Protein AF-A0A292SEK7-F1 (afdb_monomer)

Mean predicted aligned error: 3.92 Å

Sequence (278 aa):
MKTSNVELENELFKSVYEKTPDYIKDLNLMDFSNNGEFTFTLKREHLKPYDKDKNPEGLNLEEWFANYAKEAKVSTAGIRGPQNILYPEDTRFPINLVGIVLATLAKALVAKEKYKGKEIIKVAGREVRYNSELFLDAIARIQAANGIKTLVPKDRKSIPIWLASFLAFKLDLLGGEYITSSHGISVKNATKDLNSQGSQYLPEESLEFVDKIEEIFKETEKNGTYEIKISAEDNPLIDEKIMTKLNDGVDLYVDYLKSGVAQKINLDLIKEIKDKIV

Radius of gyration: 20.54 Å; Cα contacts (8 Å, |Δi|>4): 485; chains: 1; bounding box: 59×42×62 Å

Secondary structure (DSSP, 8-state):
----SSHHHHHHHHHHHHHS-HHHHT--S--TT--S-EEEEEEHHHHSPPBTTTBTT---HHHHHHHHHHHHTT-SS-EEEE--SS-TT-TTSSS-HHHHHHHHHHHHHHHHHHTTTS--EEEEEE-SSTTHHHHHHHHHHHHHHTT-EEE--GGG----HHHHHHHHHHTT-SEEEEE--TT--TTEEEEEEEETTSPBPPHHHHHHHHHHHHHHHHHHHHHSEEEEEE--TT-TTEE-HHHHHTGGGHHHHHHHHHHTTS-HHHHHHHHH--S---

Solvent-accessible surface area (backbone atoms only — not comparable to full-atom values): 14860 Å² total; per-residue (Å²): 130,84,80,63,97,45,68,72,56,36,53,51,45,51,55,52,55,75,72,47,54,65,79,57,73,70,59,79,76,74,71,83,87,52,56,56,63,48,70,35,72,47,41,41,53,29,41,37,60,62,31,86,89,85,28,73,64,20,47,27,42,52,64,44,46,56,53,51,53,58,45,37,66,71,36,64,76,35,65,65,31,49,38,46,80,86,45,46,65,37,49,92,26,82,38,20,50,60,54,51,50,47,50,46,43,17,44,45,51,51,49,50,67,76,44,63,96,55,92,47,42,33,38,42,41,19,50,94,47,70,62,25,62,60,50,44,49,48,46,40,22,34,32,32,53,70,68,28,33,26,39,29,34,51,92,70,45,69,52,60,69,70,56,56,23,48,45,12,36,76,70,68,19,65,10,32,45,34,37,49,42,82,93,49,60,73,59,34,36,24,53,31,44,27,32,39,77,26,41,62,39,49,35,73,64,41,43,56,27,46,54,40,41,53,50,52,49,54,47,11,61,73,68,45,46,38,82,43,60,33,35,28,73,81,36,85,36,49,30,36,65,65,23,52,74,28,60,62,45,51,54,57,50,53,50,52,36,45,76,61,73,56,25,69,71,53,50,51,54,61,70,66,55,83,70,78,90,124

Structure (mmCIF, N/CA/C/O backbone):
data_AF-A0A292SEK7-F1
#
_entry.id   AF-A0A292SEK7-F1
#
loop_
_atom_site.group_PDB
_atom_site.id
_atom_site.type_symbol
_atom_site.label_atom_id
_atom_site.label_alt_id
_atom_site.label_comp_id
_atom_site.label_asym_id
_atom_site.label_entity_id
_atom_site.label_seq_id
_atom_site.pdbx_PDB_ins_code
_atom_site.Cartn_x
_atom_site.Cartn_y
_atom_site.Cartn_z
_atom_site.occupancy
_atom_site.B_iso_or_equiv
_atom_site.auth_seq_id
_atom_site.auth_comp_id
_atom_site.auth_asym_id
_atom_site.auth_atom_id
_atom_site.pdbx_PDB_model_num
ATOM 1 N N . MET A 1 1 ? -12.045 -3.372 -22.670 1.00 75.25 1 MET A N 1
ATOM 2 C CA . MET A 1 1 ? -12.060 -2.086 -21.934 1.00 75.25 1 MET A CA 1
ATOM 3 C C . MET A 1 1 ? -13.016 -2.234 -20.756 1.00 75.25 1 MET A C 1
ATOM 5 O O . MET A 1 1 ? -14.042 -2.879 -20.937 1.00 75.25 1 MET A O 1
ATOM 9 N N . LYS A 1 2 ? -12.668 -1.722 -19.567 1.00 88.25 2 LYS A N 1
ATOM 10 C CA . LYS A 1 2 ? -13.542 -1.750 -18.379 1.00 88.25 2 LYS A CA 1
ATOM 11 C C . LYS A 1 2 ? -14.834 -0.973 -18.654 1.00 88.25 2 LYS A C 1
ATOM 13 O O . LYS A 1 2 ? -14.782 0.045 -19.338 1.00 88.25 2 LYS A O 1
ATOM 18 N N . THR A 1 3 ? -15.959 -1.442 -18.123 1.00 91.56 3 THR A N 1
ATOM 19 C CA . THR A 1 3 ? -17.281 -0.823 -18.308 1.00 91.56 3 THR A CA 1
ATOM 20 C C . THR A 1 3 ? -18.000 -0.647 -16.975 1.00 91.56 3 THR A C 1
ATOM 22 O O . THR A 1 3 ? -17.756 -1.395 -16.030 1.00 91.56 3 THR A O 1
ATOM 25 N N . SER A 1 4 ? -18.906 0.323 -16.922 1.00 93.25 4 SER A N 1
ATOM 26 C CA . SER A 1 4 ? -19.789 0.635 -15.798 1.00 93.25 4 SER A CA 1
ATOM 27 C C . SER A 1 4 ? -21.244 0.751 -16.266 1.00 93.25 4 SER A C 1
ATOM 29 O O . SER A 1 4 ? -21.510 0.948 -17.453 1.00 93.25 4 SER A O 1
ATOM 31 N N . ASN A 1 5 ? -22.194 0.652 -15.336 1.00 95.31 5 ASN A N 1
ATOM 32 C CA . ASN A 1 5 ? -23.601 0.985 -15.575 1.00 95.31 5 ASN A CA 1
ATOM 33 C C . ASN A 1 5 ? -23.865 2.506 -15.592 1.00 95.31 5 ASN A C 1
ATOM 35 O O . ASN A 1 5 ? -24.971 2.922 -15.930 1.00 95.31 5 ASN A O 1
ATOM 39 N N . VAL A 1 6 ? -22.871 3.331 -15.245 1.00 95.44 6 VAL A N 1
ATOM 40 C CA . VAL A 1 6 ? -22.945 4.796 -15.284 1.00 95.44 6 VAL A CA 1
ATOM 41 C C . VAL A 1 6 ? -22.275 5.320 -16.555 1.00 95.44 6 VAL A C 1
ATOM 43 O O . VAL A 1 6 ? -21.085 5.108 -16.779 1.00 95.44 6 VAL A O 1
ATOM 46 N N . GLU A 1 7 ? -23.025 6.058 -17.375 1.00 96.31 7 GLU A N 1
ATOM 47 C CA . GLU A 1 7 ? -22.546 6.617 -18.649 1.00 96.31 7 GLU A CA 1
ATOM 48 C C . GLU A 1 7 ? -21.313 7.519 -18.475 1.00 96.31 7 GLU A C 1
ATOM 50 O O . GLU A 1 7 ? -20.285 7.279 -19.105 1.00 96.31 7 GLU A O 1
ATOM 55 N N . LEU A 1 8 ? -21.363 8.471 -17.536 1.00 94.88 8 LEU A N 1
ATOM 56 C CA . LEU A 1 8 ? -20.239 9.372 -17.237 1.00 94.88 8 LEU A CA 1
ATOM 57 C C . LEU A 1 8 ? -18.970 8.630 -16.785 1.00 94.88 8 LEU A C 1
ATOM 59 O O . LEU A 1 8 ? -17.853 9.073 -17.044 1.00 94.88 8 LEU A O 1
ATOM 63 N N . GLU A 1 9 ? -19.115 7.489 -16.109 1.00 95.06 9 GLU A N 1
ATOM 64 C CA . GLU A 1 9 ? -17.964 6.683 -15.701 1.00 95.06 9 GLU A CA 1
ATOM 65 C C . GLU A 1 9 ? -17.339 5.956 -16.902 1.00 95.06 9 GLU A C 1
ATOM 67 O O . GLU A 1 9 ? -16.115 5.869 -17.004 1.00 95.06 9 GLU A O 1
ATOM 72 N N . ASN A 1 10 ? -18.153 5.509 -17.863 1.00 96.75 10 ASN A N 1
ATOM 73 C CA . ASN A 1 10 ? -17.643 4.961 -19.121 1.00 96.75 10 ASN A CA 1
ATOM 74 C C . ASN A 1 10 ? -16.890 6.017 -19.944 1.00 96.75 10 ASN A C 1
ATOM 76 O O . ASN A 1 10 ? -15.852 5.699 -20.528 1.00 96.75 10 ASN A O 1
ATOM 80 N N . GLU A 1 11 ? -17.356 7.270 -19.964 1.00 96.62 11 GLU A N 1
ATOM 81 C CA . GLU A 1 11 ? -16.625 8.379 -20.596 1.00 96.62 11 GLU A CA 1
ATOM 82 C C . GLU A 1 11 ? -15.266 8.618 -19.928 1.00 96.62 11 GLU A C 1
ATOM 84 O O . GLU A 1 11 ? -14.252 8.790 -20.614 1.00 96.62 11 GLU A O 1
ATOM 89 N N . LEU A 1 12 ? -15.218 8.558 -18.592 1.00 95.88 12 LEU A N 1
ATOM 90 C CA . LEU A 1 12 ? -13.968 8.626 -17.839 1.00 95.88 12 LEU A CA 1
ATOM 91 C C . LEU A 1 12 ? -13.028 7.473 -18.222 1.00 95.88 12 LEU A C 1
ATOM 93 O O . LEU A 1 12 ? -11.861 7.723 -18.526 1.00 95.88 12 LEU A O 1
ATOM 97 N N . PHE A 1 13 ? -13.513 6.228 -18.254 1.00 97.38 13 PHE A N 1
ATOM 98 C CA . PHE A 1 13 ? -12.704 5.068 -18.648 1.00 97.38 13 PHE A CA 1
ATOM 99 C C . PHE A 1 13 ? -12.166 5.200 -20.070 1.00 97.38 13 PHE A C 1
ATOM 101 O O . PHE A 1 13 ? -10.976 4.970 -20.296 1.00 97.38 13 PHE A O 1
ATOM 108 N N . LYS A 1 14 ? -13.002 5.639 -21.013 1.00 97.38 14 LYS A N 1
ATOM 109 C CA . LYS A 1 14 ? -12.583 5.905 -22.389 1.00 97.38 14 LYS A CA 1
ATOM 110 C C . LYS A 1 14 ? -11.488 6.970 -22.435 1.00 97.38 14 LYS A C 1
ATOM 112 O O . LYS A 1 14 ? -10.434 6.721 -23.016 1.00 97.38 14 LYS A O 1
ATOM 117 N N . SER A 1 15 ? -11.675 8.105 -21.753 1.00 96.69 15 SER A N 1
ATOM 118 C CA . SER A 1 15 ? -10.658 9.162 -21.721 1.00 96.69 15 SER A CA 1
ATOM 119 C C . SER A 1 15 ? -9.346 8.693 -21.089 1.00 96.69 15 SER A C 1
ATOM 121 O O . SER A 1 15 ? -8.286 9.129 -21.540 1.00 96.69 15 SER A O 1
ATOM 123 N N . VAL A 1 16 ? -9.389 7.873 -20.035 1.00 97.19 16 VAL A N 1
ATOM 124 C CA . VAL A 1 16 ? -8.180 7.336 -19.391 1.00 97.19 16 VAL A CA 1
ATOM 125 C C . VAL A 1 16 ? -7.467 6.376 -20.338 1.00 97.19 16 VAL A C 1
ATOM 127 O O . VAL A 1 16 ? -6.256 6.488 -20.519 1.00 97.19 16 VAL A O 1
ATOM 130 N N . TYR A 1 17 ? -8.206 5.481 -20.994 1.00 97.62 17 TYR A N 1
ATOM 131 C CA . TYR A 1 17 ? -7.650 4.546 -21.967 1.00 97.62 17 TYR A CA 1
ATOM 132 C C . TYR A 1 17 ? -6.968 5.266 -23.137 1.00 97.62 17 TYR A C 1
ATOM 134 O O . TYR A 1 17 ? -5.826 4.951 -23.462 1.00 97.62 17 TYR A O 1
ATOM 142 N N . GLU A 1 18 ? -7.633 6.252 -23.742 1.00 97.50 18 GLU A N 1
ATOM 143 C CA . GLU A 1 18 ? -7.113 7.003 -24.894 1.00 97.50 18 GLU A CA 1
ATOM 144 C C . GLU A 1 18 ? -5.845 7.802 -24.555 1.00 97.50 18 GLU A C 1
ATOM 146 O O . GLU A 1 18 ? -4.947 7.914 -25.384 1.00 97.50 18 GLU A O 1
ATOM 151 N N . LYS A 1 19 ? -5.741 8.322 -23.325 1.00 96.94 19 LYS A N 1
ATOM 152 C CA . LYS A 1 19 ? -4.569 9.081 -22.846 1.00 96.94 19 LYS A CA 1
ATOM 153 C C . LYS A 1 19 ? -3.447 8.199 -22.290 1.00 96.94 19 LYS A C 1
ATOM 155 O O . LYS A 1 19 ? -2.377 8.712 -21.947 1.00 96.94 19 LYS A O 1
ATOM 160 N N . THR A 1 20 ? -3.679 6.895 -22.154 1.00 98.12 20 THR A N 1
ATOM 161 C CA . THR A 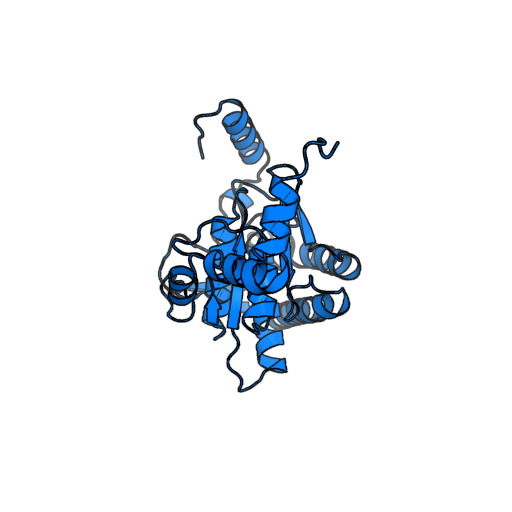1 20 ? -2.653 5.954 -21.699 1.00 98.12 20 THR A CA 1
ATOM 162 C C . THR A 1 20 ? -1.826 5.487 -22.908 1.00 98.12 20 THR A C 1
ATOM 164 O O . THR A 1 20 ? -2.413 5.008 -23.876 1.00 98.12 20 THR A O 1
ATOM 167 N N . PRO A 1 21 ? -0.489 5.635 -22.902 1.00 97.56 21 PRO A N 1
ATOM 168 C CA . PRO A 1 21 ? 0.391 5.112 -23.940 1.00 97.56 21 PRO A CA 1
ATOM 169 C C . PRO A 1 21 ? 0.320 3.592 -24.020 1.00 97.56 21 PRO A C 1
ATOM 171 O O . PRO A 1 21 ? 0.170 2.935 -22.994 1.00 97.56 21 PRO A O 1
ATOM 174 N N . ASP A 1 22 ? 0.494 3.032 -25.213 1.00 96.56 22 ASP A N 1
ATOM 175 C CA . ASP A 1 22 ? 0.358 1.585 -25.420 1.00 96.56 22 ASP A CA 1
ATOM 176 C C . ASP A 1 22 ? 1.372 0.778 -24.602 1.00 96.56 22 ASP A C 1
ATOM 178 O O . ASP A 1 22 ? 0.984 -0.184 -23.954 1.00 96.56 22 ASP A O 1
ATOM 182 N N . TYR A 1 23 ? 2.615 1.260 -24.470 1.00 95.94 23 TYR A N 1
ATOM 183 C CA . TYR A 1 23 ? 3.623 0.594 -23.634 1.00 95.94 23 TYR A CA 1
ATOM 184 C C . TYR A 1 23 ? 3.216 0.471 -22.155 1.00 95.94 23 TYR A C 1
ATOM 186 O O . TYR A 1 23 ? 3.690 -0.434 -21.486 1.00 95.94 23 TYR A O 1
ATOM 194 N N . ILE A 1 24 ? 2.340 1.357 -21.649 1.00 97.38 24 ILE A N 1
ATOM 195 C CA . ILE A 1 24 ? 1.758 1.256 -20.301 1.00 97.38 24 ILE A CA 1
ATOM 196 C C . ILE A 1 24 ? 0.591 0.266 -20.281 1.00 97.38 24 ILE A C 1
ATOM 198 O O . ILE A 1 24 ? 0.417 -0.455 -19.304 1.00 97.38 24 ILE A O 1
ATOM 202 N N . LYS A 1 25 ? -0.229 0.239 -21.340 1.00 96.25 25 LYS A N 1
ATOM 203 C CA . LYS A 1 25 ? -1.366 -0.690 -21.442 1.00 96.25 25 LYS A CA 1
ATOM 204 C C . LYS A 1 25 ? -0.912 -2.145 -21.491 1.00 96.25 25 LYS A C 1
ATOM 206 O O . LYS A 1 25 ? -1.626 -3.009 -20.994 1.00 96.25 25 LYS A O 1
ATOM 211 N N . ASP A 1 26 ? 0.256 -2.364 -22.083 1.00 94.31 26 ASP A N 1
ATOM 212 C CA . ASP A 1 26 ? 0.873 -3.673 -22.268 1.00 94.31 26 ASP A CA 1
ATOM 213 C C . ASP A 1 26 ? 1.783 -4.076 -21.088 1.00 94.31 26 ASP A C 1
ATOM 215 O O . ASP A 1 26 ? 2.374 -5.157 -21.120 1.00 94.31 26 ASP A O 1
ATOM 219 N N . LEU A 1 27 ? 1.909 -3.236 -20.044 1.00 93.88 27 LEU A N 1
ATOM 220 C CA . LEU A 1 27 ? 2.652 -3.601 -18.836 1.00 93.88 27 LEU A CA 1
ATOM 221 C C . LEU A 1 27 ? 2.005 -4.801 -18.144 1.00 93.88 27 LEU A C 1
ATOM 223 O O . LEU A 1 27 ? 0.789 -4.877 -17.973 1.00 93.88 27 LEU A O 1
ATOM 227 N N . ASN A 1 28 ? 2.863 -5.719 -17.716 1.00 90.06 28 ASN A N 1
ATOM 228 C CA . ASN A 1 28 ? 2.498 -6.869 -16.906 1.00 90.06 28 ASN A CA 1
ATOM 229 C C . ASN A 1 28 ? 3.612 -7.122 -15.885 1.00 90.06 28 ASN A C 1
ATOM 231 O O . ASN A 1 28 ? 4.367 -8.091 -16.000 1.00 90.06 28 ASN A O 1
ATOM 235 N N . LEU A 1 29 ? 3.794 -6.181 -14.952 1.00 94.44 29 LEU A N 1
ATOM 236 C CA . LEU A 1 29 ? 4.867 -6.259 -13.958 1.00 94.44 29 LEU A CA 1
ATOM 237 C C . LEU A 1 29 ? 4.480 -7.180 -12.795 1.00 94.44 29 LEU A C 1
ATOM 239 O O . LEU A 1 29 ? 5.325 -7.923 -12.292 1.00 94.44 29 LEU A O 1
ATOM 243 N N . MET A 1 30 ? 3.220 -7.112 -12.354 1.00 95.88 30 MET A N 1
ATOM 244 C CA . MET A 1 30 ? 2.693 -7.825 -11.191 1.00 95.88 30 MET A CA 1
ATOM 245 C C . MET A 1 30 ? 1.264 -8.329 -11.439 1.00 95.88 30 MET A C 1
ATOM 247 O O . MET A 1 30 ? 0.324 -7.546 -11.561 1.00 95.88 30 MET A O 1
ATOM 251 N N . ASP A 1 31 ? 1.072 -9.649 -11.405 1.00 94.81 31 ASP A N 1
ATOM 252 C CA . ASP A 1 31 ? -0.249 -10.265 -11.562 1.00 94.81 31 ASP A CA 1
ATOM 253 C C . ASP A 1 31 ? -0.902 -10.572 -10.205 1.00 94.81 31 ASP A C 1
ATOM 255 O O . ASP A 1 31 ? -0.803 -11.674 -9.668 1.00 94.81 31 ASP A O 1
ATOM 259 N N . PHE A 1 32 ? -1.613 -9.591 -9.650 1.00 95.50 32 PHE A N 1
ATOM 260 C CA . PHE A 1 32 ? -2.394 -9.772 -8.420 1.00 95.50 32 PHE A CA 1
ATOM 261 C C . PHE A 1 32 ? -3.695 -10.569 -8.615 1.00 95.50 32 PHE A C 1
ATOM 263 O O . PHE A 1 32 ? -4.381 -10.832 -7.632 1.00 95.50 32 PHE A O 1
ATOM 270 N N . SER A 1 33 ? -4.029 -10.996 -9.841 1.00 94.56 33 SER A N 1
ATOM 271 C CA . SER A 1 33 ? -5.075 -12.011 -10.044 1.00 94.56 33 SER A CA 1
ATOM 272 C C . SER A 1 33 ? -4.579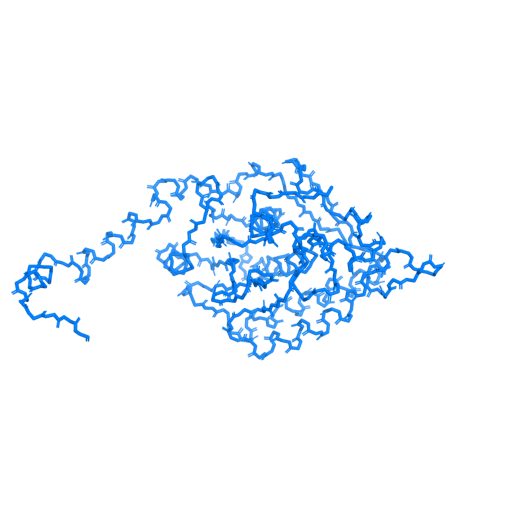 -13.429 -9.734 1.00 94.56 33 SER A C 1
ATOM 274 O O . SER A 1 33 ? -5.383 -14.347 -9.574 1.00 94.56 33 SER A O 1
ATOM 276 N N . ASN A 1 34 ? -3.258 -13.610 -9.604 1.00 95.69 34 ASN A N 1
ATOM 277 C CA . ASN A 1 34 ? -2.665 -14.825 -9.072 1.00 95.69 34 ASN A CA 1
ATOM 278 C C . ASN A 1 34 ? -2.752 -14.846 -7.535 1.00 95.69 34 ASN A C 1
ATOM 280 O O . ASN A 1 34 ? -2.063 -14.097 -6.828 1.00 95.69 34 ASN A O 1
ATOM 284 N N . ASN A 1 35 ? -3.558 -15.775 -7.020 1.00 96.81 35 ASN A N 1
ATOM 285 C CA . ASN A 1 35 ? -3.740 -15.982 -5.583 1.00 96.81 35 ASN A CA 1
ATOM 286 C C . ASN A 1 35 ? -2.543 -16.699 -4.929 1.00 96.81 35 ASN A C 1
ATOM 288 O O . ASN A 1 35 ? -2.404 -16.664 -3.709 1.00 96.81 35 ASN A O 1
ATOM 292 N N . GLY A 1 36 ? -1.677 -17.350 -5.712 1.00 98.44 36 GLY A N 1
ATOM 293 C CA . GLY A 1 36 ? -0.445 -17.977 -5.233 1.00 98.44 36 GLY A CA 1
ATOM 294 C C . GLY A 1 36 ? 0.685 -16.971 -5.015 1.00 98.44 36 GLY A C 1
ATOM 295 O O . GLY A 1 36 ? 0.576 -15.799 -5.364 1.00 98.44 36 GLY A O 1
ATOM 296 N N . GLU A 1 37 ? 1.795 -17.422 -4.434 1.00 97.81 37 GLU A N 1
ATOM 297 C CA . GLU A 1 37 ? 2.992 -16.586 -4.324 1.00 97.81 37 GLU A CA 1
ATOM 298 C C . GLU A 1 37 ? 3.608 -16.287 -5.697 1.00 97.81 37 GLU A C 1
ATOM 300 O O . GLU A 1 37 ? 3.567 -17.110 -6.615 1.00 97.81 37 GLU A O 1
ATOM 305 N N . PHE A 1 38 ? 4.190 -15.098 -5.833 1.00 98.44 38 PHE A N 1
ATOM 306 C CA . PHE A 1 38 ? 4.943 -14.706 -7.018 1.00 98.44 38 PHE A CA 1
ATOM 307 C C . PHE A 1 38 ? 6.036 -13.696 -6.661 1.00 98.44 38 PHE A C 1
ATOM 309 O O . PHE A 1 38 ? 6.081 -13.149 -5.558 1.00 98.44 38 PHE A O 1
ATOM 316 N N . THR A 1 39 ? 6.934 -13.451 -7.609 1.00 98.38 39 THR A N 1
ATOM 317 C CA . THR A 1 39 ?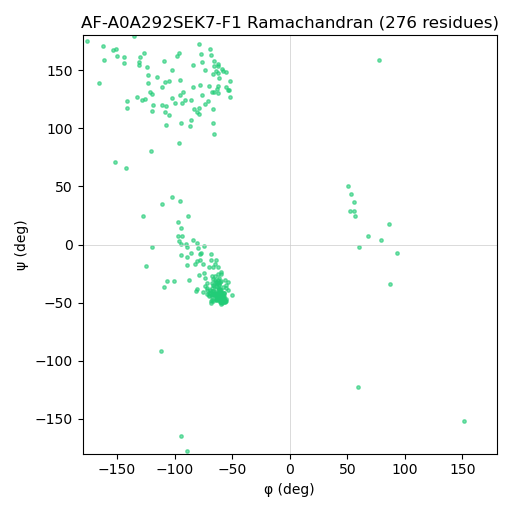 8.038 -12.503 -7.454 1.00 98.38 39 THR A CA 1
ATOM 318 C C . THR A 1 39 ? 7.933 -11.438 -8.529 1.00 98.38 39 THR A C 1
ATOM 320 O O . THR A 1 39 ? 7.808 -11.757 -9.709 1.00 98.38 39 THR A O 1
ATOM 323 N N . PHE A 1 40 ? 8.033 -10.177 -8.122 1.00 98.06 40 PHE A N 1
ATOM 324 C CA . PHE A 1 40 ? 8.300 -9.067 -9.024 1.00 98.06 40 PHE A CA 1
ATOM 325 C C . PHE A 1 40 ? 9.807 -8.811 -9.062 1.00 98.06 40 PHE A C 1
ATOM 327 O O . PHE A 1 40 ? 10.429 -8.545 -8.033 1.00 98.06 40 PHE A O 1
ATOM 334 N N . THR A 1 41 ? 10.404 -8.887 -10.248 1.00 98.38 41 THR A N 1
ATOM 335 C CA . THR A 1 41 ? 11.819 -8.562 -10.446 1.00 98.38 41 THR A CA 1
ATOM 336 C C . THR A 1 41 ? 11.945 -7.107 -10.881 1.00 98.38 41 THR A C 1
ATOM 338 O O . THR A 1 41 ? 11.682 -6.765 -12.034 1.00 98.38 41 THR A O 1
ATOM 341 N N . LEU A 1 42 ? 12.378 -6.243 -9.964 1.00 98.62 42 LEU A N 1
ATOM 342 C CA . LEU A 1 42 ? 12.785 -4.884 -10.294 1.00 98.62 42 LEU A CA 1
ATOM 343 C C . LEU A 1 42 ? 14.112 -4.950 -11.058 1.00 98.62 42 LEU A C 1
ATOM 345 O O . LEU A 1 42 ? 15.077 -5.523 -10.557 1.00 98.62 42 LEU A O 1
ATOM 349 N N . LYS A 1 43 ? 14.168 -4.383 -12.263 1.00 98.56 43 LYS A N 1
ATOM 350 C CA . LYS A 1 43 ? 15.361 -4.380 -13.117 1.00 98.56 43 LYS A CA 1
ATOM 351 C C . LYS A 1 43 ? 15.976 -2.987 -13.199 1.00 98.56 43 LYS A C 1
ATOM 353 O O . LYS A 1 43 ? 15.275 -1.990 -13.018 1.00 98.56 43 LYS A O 1
ATOM 358 N N . ARG A 1 44 ? 17.265 -2.905 -13.535 1.00 98.38 44 ARG A N 1
ATOM 359 C CA . ARG A 1 44 ? 17.963 -1.630 -13.781 1.00 98.38 44 ARG A CA 1
ATOM 360 C C . ARG A 1 44 ? 17.262 -0.795 -14.857 1.00 98.38 44 ARG A C 1
ATOM 362 O O . ARG A 1 44 ? 17.147 0.420 -14.725 1.00 98.38 44 ARG A O 1
ATOM 369 N N . GLU A 1 45 ? 16.737 -1.448 -15.885 1.00 98.31 45 GLU A N 1
ATOM 370 C CA . GLU A 1 45 ? 15.992 -0.842 -16.989 1.00 98.31 45 GLU A CA 1
ATOM 371 C C . GLU A 1 45 ? 14.779 -0.047 -16.486 1.00 98.31 45 GLU A C 1
ATOM 373 O O . GLU A 1 45 ? 14.568 1.087 -16.920 1.00 98.31 45 GLU A O 1
ATOM 378 N N . HIS A 1 46 ? 14.047 -0.585 -15.499 1.00 98.69 46 HIS A N 1
ATOM 379 C CA . HIS A 1 46 ? 12.872 0.059 -14.900 1.00 98.69 46 HIS A CA 1
ATOM 380 C C . HIS A 1 46 ? 13.219 1.403 -14.234 1.00 98.69 46 HIS A C 1
ATOM 382 O O . HIS A 1 46 ? 12.382 2.307 -14.171 1.00 98.69 46 HIS A O 1
ATOM 388 N N . LEU A 1 47 ? 14.453 1.559 -13.743 1.00 98.62 47 LEU A N 1
ATOM 389 C CA . LEU A 1 47 ? 14.904 2.786 -13.084 1.00 98.62 47 LEU A CA 1
ATOM 390 C C . LEU A 1 47 ? 14.967 3.973 -14.053 1.00 98.62 47 LEU A C 1
ATOM 392 O O . LEU A 1 47 ? 14.739 5.114 -13.646 1.00 98.62 47 LEU A O 1
ATOM 396 N N . LYS A 1 48 ? 15.224 3.704 -15.337 1.00 98.50 48 LYS A N 1
ATOM 397 C CA . LYS A 1 48 ? 15.439 4.717 -16.376 1.00 98.50 48 LYS A CA 1
ATOM 398 C C . LYS A 1 48 ? 14.170 4.979 -17.203 1.00 98.50 48 LYS A C 1
ATOM 400 O O . LYS A 1 48 ? 13.245 4.163 -17.187 1.00 98.50 48 LYS A O 1
ATOM 405 N N . PRO A 1 49 ? 14.092 6.110 -17.933 1.00 98.12 49 PRO A N 1
ATOM 406 C CA . PRO A 1 49 ? 12.951 6.416 -18.790 1.00 98.12 49 PRO A CA 1
ATOM 407 C C . PRO A 1 49 ? 12.695 5.356 -19.861 1.00 98.12 49 PRO A C 1
ATOM 409 O O . PRO A 1 49 ? 13.634 4.738 -20.369 1.00 98.12 49 PRO A O 1
ATOM 412 N N . TYR A 1 50 ? 11.422 5.198 -20.228 1.00 98.06 50 TYR A N 1
ATOM 413 C CA . TYR A 1 50 ? 11.020 4.428 -21.400 1.00 98.06 50 TYR A CA 1
ATOM 414 C C . TYR A 1 50 ? 11.597 5.053 -22.673 1.00 98.06 50 TYR A C 1
ATOM 416 O O . TYR A 1 50 ? 11.424 6.247 -22.928 1.00 98.06 50 TYR A O 1
ATOM 424 N N . ASP A 1 51 ? 12.217 4.223 -23.501 1.00 97.62 51 ASP A N 1
ATOM 425 C CA . ASP A 1 51 ? 12.593 4.548 -24.872 1.00 97.62 51 ASP A CA 1
ATOM 426 C C . ASP A 1 51 ? 12.344 3.303 -25.722 1.00 97.62 51 ASP A C 1
ATOM 428 O O . ASP A 1 51 ? 12.878 2.237 -25.430 1.00 97.62 51 ASP A O 1
ATOM 432 N N . LYS A 1 52 ? 11.533 3.427 -26.774 1.00 96.25 52 LYS A N 1
ATOM 433 C CA . LYS A 1 52 ? 11.101 2.282 -27.586 1.00 96.25 52 LYS A CA 1
ATOM 434 C C . LYS A 1 52 ? 12.273 1.467 -28.148 1.00 96.25 52 LYS A C 1
ATOM 436 O O . LYS A 1 52 ? 12.152 0.251 -28.271 1.00 96.25 52 LYS A O 1
ATOM 441 N N . ASP A 1 53 ? 13.372 2.129 -28.494 1.00 97.44 53 ASP A N 1
ATOM 442 C CA . ASP A 1 53 ? 14.492 1.510 -29.200 1.00 97.44 53 ASP A CA 1
ATOM 443 C C . ASP A 1 53 ? 15.648 1.170 -28.248 1.00 97.44 53 ASP A C 1
ATOM 445 O O . ASP A 1 53 ? 16.378 0.206 -28.478 1.00 97.44 53 ASP A O 1
ATOM 449 N N . LYS A 1 54 ? 15.831 1.956 -27.178 1.00 97.62 54 LYS A N 1
ATOM 450 C CA . LYS A 1 54 ? 16.978 1.844 -26.260 1.00 97.62 54 LYS A CA 1
ATOM 451 C C . LYS A 1 54 ? 16.640 1.232 -24.906 1.00 97.62 54 LYS A C 1
ATOM 453 O O . LYS A 1 54 ? 17.518 0.626 -24.300 1.00 97.62 54 LYS A O 1
ATOM 458 N N . ASN A 1 55 ? 15.422 1.433 -24.408 1.00 97.75 55 ASN A N 1
ATOM 459 C CA . ASN A 1 55 ? 14.980 0.953 -23.100 1.00 97.75 55 ASN A CA 1
ATOM 460 C C . ASN A 1 55 ? 13.459 0.696 -23.081 1.00 97.75 55 ASN A C 1
ATOM 462 O O . ASN A 1 55 ? 12.707 1.462 -22.463 1.00 97.75 55 ASN A O 1
ATOM 466 N N . PRO A 1 56 ? 12.980 -0.353 -23.772 1.00 96.56 56 PRO A N 1
ATOM 467 C CA . PRO A 1 56 ? 11.549 -0.627 -23.889 1.00 96.56 56 PRO A CA 1
ATOM 468 C C . PRO A 1 56 ? 10.903 -1.060 -22.562 1.00 96.56 56 PRO A C 1
ATOM 470 O O . PRO A 1 56 ? 9.683 -1.053 -22.454 1.00 96.56 56 PRO A O 1
ATOM 473 N N . GLU A 1 57 ? 11.700 -1.405 -21.546 1.00 96.62 57 GLU A N 1
ATOM 474 C CA . GLU A 1 57 ? 11.231 -1.756 -20.197 1.00 96.62 57 GLU A CA 1
ATOM 475 C C . GLU A 1 57 ? 11.286 -0.563 -19.222 1.00 96.62 57 GLU A C 1
ATOM 477 O O . GLU A 1 57 ? 10.995 -0.703 -18.037 1.00 96.62 57 GLU A O 1
ATOM 482 N N . GLY A 1 58 ? 11.675 0.627 -19.689 1.00 97.81 58 GLY A N 1
ATOM 483 C CA . GLY A 1 58 ? 11.840 1.792 -18.827 1.00 97.81 58 GLY A CA 1
ATOM 484 C C . GLY A 1 58 ? 10.547 2.250 -18.158 1.00 97.81 58 GLY A C 1
ATOM 485 O O . GLY A 1 58 ? 9.521 2.418 -18.812 1.00 97.81 58 GLY A O 1
ATOM 486 N N . LEU A 1 59 ? 10.611 2.520 -16.852 1.00 98.19 59 LEU A N 1
ATOM 487 C CA . LEU A 1 59 ? 9.483 3.018 -16.053 1.00 98.19 59 LEU A CA 1
ATOM 488 C C . LEU A 1 59 ? 9.762 4.387 -15.419 1.00 98.19 59 LEU A C 1
ATOM 490 O O . LEU A 1 59 ? 8.884 4.950 -14.766 1.00 98.19 59 LEU A O 1
ATOM 494 N N . ASN A 1 60 ? 10.961 4.939 -15.617 1.00 98.19 60 ASN A N 1
ATOM 495 C CA . ASN A 1 60 ? 11.393 6.221 -15.060 1.00 98.19 60 ASN A CA 1
ATOM 496 C C . ASN A 1 60 ? 11.290 6.302 -13.522 1.00 98.19 60 ASN A C 1
ATOM 498 O O . ASN A 1 60 ? 10.918 7.338 -12.961 1.00 98.19 60 ASN A O 1
ATOM 502 N N . LEU A 1 61 ? 11.582 5.195 -12.827 1.00 98.69 61 LEU A N 1
ATOM 503 C CA . LEU A 1 61 ? 11.401 5.123 -11.376 1.00 98.69 61 LEU A CA 1
ATOM 504 C C . LEU A 1 61 ? 12.323 6.069 -10.601 1.00 98.69 61 LEU A C 1
ATOM 506 O O . LEU A 1 61 ? 11.935 6.503 -9.521 1.00 98.69 61 LEU A O 1
ATOM 510 N N . GLU A 1 62 ? 13.496 6.436 -11.126 1.00 98.44 62 GLU A N 1
ATOM 511 C CA . GLU A 1 62 ? 14.369 7.430 -10.481 1.00 98.44 62 GLU A CA 1
ATOM 512 C C . GLU A 1 62 ? 13.708 8.808 -10.388 1.00 98.44 62 GLU A C 1
ATOM 514 O O . GLU A 1 62 ? 13.737 9.436 -9.328 1.00 98.44 62 GLU A O 1
ATOM 519 N N . GLU A 1 63 ? 13.068 9.271 -11.466 1.00 98.19 63 GLU A N 1
ATOM 520 C CA . GLU A 1 63 ? 12.354 10.549 -11.458 1.00 98.19 63 GLU A CA 1
ATOM 521 C C . GLU A 1 63 ? 11.098 10.476 -10.582 1.00 98.19 63 GLU A C 1
ATOM 523 O O . GLU A 1 63 ? 10.824 11.398 -9.804 1.00 98.19 63 GLU A O 1
ATOM 528 N N . TRP A 1 64 ? 10.352 9.367 -10.654 1.00 98.00 64 TRP A N 1
ATOM 529 C CA . TRP A 1 64 ? 9.226 9.127 -9.750 1.00 98.00 64 TRP A CA 1
ATOM 530 C C . TRP A 1 64 ? 9.678 9.194 -8.284 1.00 98.00 64 TRP A C 1
ATOM 532 O O . TRP A 1 64 ? 9.082 9.925 -7.489 1.00 98.00 64 TRP A O 1
ATOM 542 N N . PHE A 1 65 ? 10.766 8.503 -7.937 1.00 98.06 65 PHE A N 1
ATOM 543 C CA . PHE A 1 65 ? 11.283 8.443 -6.575 1.00 98.06 65 PHE A CA 1
ATOM 544 C C . PHE A 1 65 ? 11.799 9.801 -6.098 1.00 98.06 65 PHE A C 1
ATOM 546 O O . PHE A 1 65 ? 11.507 10.193 -4.972 1.00 98.06 65 PHE A O 1
ATOM 553 N N . ALA A 1 66 ? 12.487 10.570 -6.946 1.00 97.56 66 ALA A N 1
ATOM 554 C CA . ALA A 1 66 ? 12.934 11.918 -6.598 1.00 97.56 66 ALA A CA 1
ATOM 555 C C . ALA A 1 66 ? 11.756 12.831 -6.200 1.00 97.56 66 ALA A C 1
ATOM 557 O O . ALA A 1 66 ? 11.832 13.565 -5.209 1.00 97.56 66 ALA A O 1
ATOM 558 N N . ASN A 1 67 ? 10.641 12.750 -6.932 1.00 95.50 67 ASN A N 1
ATOM 559 C CA . ASN A 1 67 ? 9.417 13.485 -6.610 1.00 95.50 67 ASN A CA 1
ATOM 560 C C . ASN A 1 67 ? 8.738 12.948 -5.343 1.00 95.50 67 ASN A C 1
ATOM 562 O O . ASN A 1 67 ? 8.333 13.728 -4.480 1.00 95.50 67 ASN A O 1
ATOM 566 N N . TYR A 1 68 ? 8.659 11.625 -5.205 1.00 94.56 68 TYR A N 1
ATOM 567 C CA . TYR A 1 68 ? 8.088 10.954 -4.040 1.00 94.56 68 TYR A CA 1
ATOM 568 C C . TYR A 1 68 ? 8.846 11.307 -2.748 1.00 94.56 68 TYR A C 1
ATOM 570 O O . TYR A 1 68 ? 8.239 11.717 -1.760 1.00 94.56 68 TYR A O 1
ATOM 578 N N . ALA A 1 69 ? 10.179 11.254 -2.773 1.00 94.81 69 ALA A N 1
ATOM 579 C CA . ALA A 1 69 ? 11.056 11.616 -1.662 1.00 94.81 69 ALA A CA 1
ATOM 580 C C . ALA A 1 69 ? 10.959 13.105 -1.296 1.00 94.81 69 ALA A C 1
ATOM 582 O O . ALA A 1 69 ? 11.047 13.472 -0.122 1.00 94.81 69 ALA A O 1
ATOM 583 N N . LYS A 1 70 ? 10.768 13.985 -2.287 1.00 93.62 70 LYS A N 1
ATOM 584 C CA . LYS A 1 70 ? 10.528 15.413 -2.043 1.00 93.62 70 LYS A CA 1
ATOM 585 C C . LYS A 1 70 ? 9.206 15.642 -1.309 1.00 93.62 70 LYS A C 1
ATOM 587 O O . LYS A 1 70 ? 9.180 16.433 -0.371 1.00 93.62 70 LYS A O 1
ATOM 592 N N . GLU A 1 71 ? 8.141 14.951 -1.708 1.00 91.19 71 GLU A N 1
ATOM 593 C CA . GLU A 1 71 ? 6.829 15.051 -1.058 1.00 91.19 71 GLU A CA 1
ATOM 594 C C . GLU A 1 71 ? 6.848 14.456 0.360 1.00 91.19 71 GLU A C 1
ATOM 596 O O . GLU A 1 71 ? 6.307 15.053 1.291 1.00 91.19 71 GLU A O 1
ATOM 601 N N . ALA A 1 72 ? 7.538 13.328 0.559 1.00 90.06 72 ALA A N 1
ATOM 602 C CA . ALA A 1 72 ? 7.685 12.672 1.862 1.00 90.06 72 ALA A CA 1
ATOM 603 C C . ALA A 1 72 ? 8.280 13.590 2.947 1.00 90.06 72 ALA A C 1
ATOM 605 O O . ALA A 1 72 ? 7.941 13.469 4.120 1.00 90.06 72 ALA A O 1
ATOM 606 N N . LYS A 1 73 ? 9.139 14.543 2.557 1.00 88.19 73 LYS A N 1
ATOM 607 C CA . LYS A 1 73 ? 9.779 15.508 3.470 1.00 88.19 73 LYS A CA 1
ATOM 608 C C . LYS A 1 73 ? 8.824 16.553 4.041 1.00 88.19 73 LYS A C 1
ATOM 610 O O . LYS A 1 73 ? 9.166 17.204 5.024 1.00 88.19 73 LYS A O 1
ATOM 615 N N . VAL A 1 74 ? 7.674 16.766 3.403 1.00 86.50 74 VAL A N 1
ATOM 616 C CA . VAL A 1 74 ? 6.749 17.858 3.747 1.00 86.50 74 VAL A CA 1
ATOM 617 C C . VAL A 1 74 ? 5.331 17.380 4.039 1.00 86.50 74 VAL A C 1
ATOM 619 O O . VAL A 1 74 ? 4.565 18.109 4.669 1.00 86.50 74 VAL A O 1
ATOM 622 N N . SER A 1 75 ? 4.960 16.173 3.606 1.00 81.06 75 SER A N 1
ATOM 623 C CA . SER A 1 75 ? 3.610 15.664 3.811 1.00 81.06 75 SER A CA 1
ATOM 624 C C . SER A 1 75 ? 3.438 15.049 5.196 1.00 81.06 75 SER A C 1
ATOM 626 O O . SER A 1 75 ? 4.004 14.011 5.516 1.00 81.06 75 SER A O 1
ATOM 628 N N . THR A 1 76 ? 2.561 15.650 5.993 1.00 70.81 76 THR A N 1
ATOM 629 C CA . THR A 1 76 ? 2.092 15.103 7.278 1.00 70.81 76 THR A CA 1
ATOM 630 C C . THR A 1 76 ? 0.856 14.213 7.123 1.00 70.81 76 THR A C 1
ATOM 632 O O . THR A 1 76 ? 0.324 13.694 8.104 1.00 70.81 76 THR A O 1
ATOM 635 N N . ALA A 1 77 ? 0.334 14.081 5.897 1.00 71.25 77 ALA A N 1
ATOM 636 C CA . ALA A 1 77 ? -0.998 13.540 5.650 1.00 71.25 77 ALA A CA 1
ATOM 637 C C . ALA A 1 77 ? -1.025 12.380 4.635 1.00 71.25 77 ALA A C 1
ATOM 639 O O . ALA A 1 77 ? -2.065 12.151 3.988 1.00 71.25 77 ALA A O 1
ATOM 640 N N . GLY A 1 78 ? 0.118 11.697 4.500 1.00 77.31 78 GLY A N 1
ATOM 641 C CA . GLY A 1 78 ? 0.416 10.690 3.481 1.00 77.31 78 GLY A CA 1
ATOM 642 C C . GLY A 1 78 ? 0.752 11.308 2.122 1.00 77.31 78 GLY A C 1
ATOM 643 O O . GLY A 1 78 ? 0.379 12.447 1.831 1.00 77.31 78 GLY A O 1
ATOM 644 N N . ILE A 1 79 ? 1.442 10.565 1.261 1.00 83.75 79 ILE A N 1
ATOM 645 C CA . ILE A 1 79 ? 1.744 11.021 -0.103 1.00 83.75 79 ILE A CA 1
ATOM 646 C C . ILE A 1 79 ? 0.493 10.818 -0.952 1.00 83.75 79 ILE A C 1
ATOM 648 O O . ILE A 1 79 ? -0.011 9.703 -1.084 1.00 83.75 79 ILE A O 1
ATOM 652 N N . ARG A 1 80 ? -0.054 11.920 -1.475 1.00 87.69 80 ARG A N 1
ATOM 653 C CA . ARG A 1 80 ? -1.330 11.949 -2.200 1.00 87.69 80 ARG A CA 1
ATOM 654 C C . ARG A 1 80 ? -1.102 12.349 -3.638 1.00 87.69 80 ARG A C 1
ATOM 656 O O . ARG A 1 80 ? -0.346 13.271 -3.923 1.00 87.69 80 ARG A O 1
ATOM 663 N N . GLY A 1 81 ? -1.875 11.769 -4.541 1.00 93.00 81 GLY A N 1
ATOM 664 C CA . GLY A 1 81 ? -1.828 12.214 -5.921 1.00 93.00 81 GLY A CA 1
ATOM 665 C C . GLY A 1 81 ? -2.834 11.523 -6.821 1.00 93.00 81 GLY A C 1
ATOM 666 O O . GLY A 1 81 ? -3.587 10.655 -6.369 1.00 93.00 81 GLY A O 1
ATOM 667 N N . PRO A 1 82 ? -2.910 11.959 -8.087 1.00 95.75 82 PRO A N 1
ATOM 668 C CA . PRO A 1 82 ? -3.671 11.241 -9.092 1.00 95.75 82 PRO A CA 1
ATOM 669 C C . PRO A 1 82 ? -3.091 9.836 -9.299 1.00 95.75 82 PRO A C 1
ATOM 671 O O . PRO A 1 82 ? -1.905 9.605 -9.068 1.00 95.75 82 PRO A O 1
ATOM 674 N N . GLN A 1 83 ? -3.944 8.931 -9.762 1.00 96.94 83 GLN A N 1
ATOM 675 C CA . GLN A 1 83 ? -3.599 7.579 -10.195 1.00 96.94 83 GLN A CA 1
ATOM 676 C C . GLN A 1 83 ? -4.226 7.302 -11.562 1.00 96.94 83 GLN A C 1
ATOM 678 O O . GLN A 1 83 ? -5.257 7.890 -11.912 1.00 96.94 83 GLN A O 1
ATOM 683 N N . ASN A 1 84 ? -3.660 6.352 -12.299 1.00 97.44 84 ASN A N 1
ATOM 684 C CA . ASN A 1 84 ? -4.346 5.762 -13.438 1.00 97.44 84 ASN A CA 1
ATOM 685 C C . ASN A 1 84 ? -5.332 4.691 -12.933 1.00 97.44 84 ASN A C 1
ATOM 687 O O . ASN A 1 84 ? -4.946 3.678 -12.353 1.00 97.44 84 ASN A O 1
ATOM 691 N N . ILE A 1 85 ? -6.630 4.932 -13.118 1.00 96.81 85 ILE A N 1
ATOM 692 C CA . ILE A 1 85 ? -7.700 4.077 -12.570 1.00 96.81 85 ILE A CA 1
ATOM 693 C C . ILE A 1 85 ? -7.933 2.784 -13.369 1.00 96.81 85 ILE A C 1
ATOM 695 O O . ILE A 1 85 ? -8.733 1.949 -12.947 1.00 96.81 85 ILE A O 1
ATOM 699 N N . LEU A 1 86 ? -7.289 2.648 -14.534 1.00 96.75 86 LEU A N 1
ATOM 700 C CA . LEU A 1 86 ? -7.359 1.457 -15.385 1.00 96.75 86 LEU A CA 1
ATOM 701 C C . LEU A 1 86 ? -6.045 0.673 -15.393 1.00 96.75 86 LEU A C 1
ATOM 703 O O . LEU A 1 86 ? -6.087 -0.551 -15.414 1.00 96.75 86 LEU A O 1
ATOM 707 N N . TYR A 1 87 ? -4.912 1.375 -15.352 1.00 97.25 87 TYR A N 1
ATOM 708 C CA . TYR A 1 87 ? -3.572 0.792 -15.422 1.00 97.25 87 TYR A CA 1
ATOM 709 C C . TYR A 1 87 ? -2.795 1.160 -14.156 1.00 97.25 87 TYR A C 1
ATOM 711 O O . TYR A 1 87 ? -2.040 2.132 -14.160 1.00 97.25 87 TYR A O 1
ATOM 719 N N . PRO A 1 88 ? -3.011 0.447 -13.037 1.00 96.56 88 PRO A N 1
ATOM 720 C CA . PRO A 1 88 ? -2.475 0.834 -11.734 1.00 96.56 88 PRO A CA 1
ATOM 721 C C . PRO A 1 88 ? -0.942 0.860 -11.691 1.00 96.56 88 PRO A C 1
ATOM 723 O O . PRO A 1 88 ? -0.391 1.518 -10.819 1.00 96.56 88 PRO A O 1
ATOM 726 N N . GLU A 1 89 ? -0.253 0.200 -12.622 1.00 97.06 89 GLU A N 1
ATOM 727 C CA . GLU A 1 89 ? 1.212 0.182 -12.747 1.00 97.06 89 GLU A CA 1
ATOM 728 C C . GLU A 1 89 ? 1.805 1.431 -13.424 1.00 97.06 89 GLU A C 1
ATOM 730 O O . GLU A 1 89 ? 3.020 1.560 -13.507 1.00 97.06 89 GLU A O 1
ATOM 735 N N . ASP A 1 90 ? 0.976 2.369 -13.892 1.00 97.75 90 ASP A N 1
ATOM 736 C CA . ASP A 1 90 ? 1.416 3.566 -14.616 1.00 97.75 90 ASP A CA 1
ATOM 737 C C . ASP A 1 90 ? 2.246 4.523 -13.736 1.00 97.75 90 ASP A C 1
ATOM 739 O O . ASP A 1 90 ? 1.718 5.389 -13.031 1.00 97.75 90 ASP A O 1
ATOM 743 N N . THR A 1 91 ? 3.570 4.391 -13.811 1.00 97.31 91 THR A N 1
ATOM 744 C CA . THR A 1 91 ? 4.552 5.135 -13.002 1.00 97.31 91 THR A CA 1
ATOM 745 C C . THR A 1 91 ? 4.641 6.624 -13.325 1.00 97.31 91 THR A C 1
ATOM 747 O O . THR A 1 91 ? 5.257 7.383 -12.576 1.00 97.31 91 THR A O 1
ATOM 750 N N . ARG A 1 92 ? 3.972 7.085 -14.391 1.00 96.88 92 ARG A N 1
ATOM 751 C CA . ARG A 1 92 ? 3.816 8.521 -14.683 1.00 96.88 92 ARG A CA 1
ATOM 752 C C . ARG A 1 92 ? 2.945 9.220 -13.638 1.00 96.88 92 ARG A C 1
ATOM 754 O O . ARG A 1 92 ? 2.972 10.445 -13.531 1.00 96.88 92 ARG A O 1
ATOM 761 N N . PHE A 1 93 ? 2.155 8.454 -12.885 1.00 96.88 93 PHE A N 1
ATOM 762 C CA . PHE A 1 93 ? 1.356 8.948 -11.777 1.00 96.88 93 PHE A CA 1
ATOM 763 C C . PHE A 1 93 ? 2.098 8.775 -10.445 1.00 96.88 93 PHE A C 1
ATOM 765 O O . PHE A 1 93 ? 2.719 7.738 -10.213 1.00 96.88 93 PHE A O 1
ATOM 772 N N . PRO A 1 94 ? 1.994 9.747 -9.520 1.00 94.75 94 PRO A N 1
ATOM 773 C CA . PRO A 1 94 ? 2.641 9.652 -8.212 1.00 94.75 94 PRO A CA 1
ATOM 774 C C . PRO A 1 94 ? 2.127 8.466 -7.392 1.00 94.75 94 PRO A C 1
ATOM 776 O O . PRO A 1 94 ? 2.909 7.849 -6.675 1.00 94.75 94 PRO A O 1
ATOM 779 N N . ILE A 1 95 ? 0.838 8.129 -7.522 1.00 96.94 95 ILE A N 1
ATOM 780 C CA . ILE A 1 95 ? 0.246 6.950 -6.891 1.00 96.94 95 ILE A CA 1
ATOM 781 C C . ILE A 1 95 ? 0.026 5.879 -7.952 1.00 96.94 95 ILE A C 1
ATOM 783 O O . ILE A 1 95 ? -0.820 6.029 -8.835 1.00 96.94 95 ILE A O 1
ATOM 787 N N . ASN A 1 96 ? 0.800 4.808 -7.835 1.00 97.69 96 ASN A N 1
ATOM 788 C CA . ASN A 1 96 ? 0.796 3.646 -8.712 1.00 97.69 96 ASN A CA 1
ATOM 789 C C . ASN A 1 96 ? 1.217 2.400 -7.909 1.00 97.69 96 ASN A C 1
ATOM 791 O O . ASN A 1 96 ? 1.795 2.518 -6.826 1.00 97.69 96 ASN A O 1
ATOM 795 N N . LEU A 1 97 ? 0.930 1.212 -8.436 1.00 98.12 97 LEU A N 1
ATOM 796 C CA . LEU A 1 97 ? 1.157 -0.077 -7.786 1.00 98.12 97 LEU A CA 1
ATOM 797 C C . LEU A 1 97 ? 2.637 -0.332 -7.484 1.00 98.12 97 LEU A C 1
ATOM 799 O O . LEU A 1 97 ? 2.947 -0.784 -6.385 1.00 98.12 97 LEU A O 1
ATOM 803 N N . VAL A 1 98 ? 3.544 0.005 -8.410 1.00 98.31 98 VAL A N 1
ATOM 804 C CA . VAL A 1 98 ? 4.996 -0.162 -8.216 1.00 98.31 98 VAL A CA 1
ATOM 805 C C . VAL A 1 98 ? 5.459 0.655 -7.008 1.00 98.31 98 VAL A C 1
ATOM 807 O O . VAL A 1 98 ? 6.157 0.144 -6.135 1.00 98.31 98 VAL A O 1
ATOM 810 N N . GLY A 1 99 ? 4.999 1.902 -6.908 1.00 97.94 99 GLY A N 1
ATOM 811 C CA . GLY A 1 99 ? 5.276 2.787 -5.784 1.00 97.94 99 GLY A CA 1
ATOM 812 C C . GLY A 1 99 ? 4.718 2.276 -4.457 1.00 97.94 99 GLY A C 1
ATOM 813 O O . GLY A 1 99 ? 5.425 2.324 -3.452 1.00 97.94 99 GLY A O 1
ATOM 814 N N . ILE A 1 100 ? 3.489 1.738 -4.446 1.00 98.12 100 ILE A N 1
ATOM 815 C CA . ILE A 1 100 ? 2.907 1.114 -3.244 1.00 98.12 100 ILE A CA 1
ATOM 816 C C . ILE A 1 100 ? 3.758 -0.077 -2.795 1.00 98.12 100 ILE A C 1
ATOM 818 O O . ILE A 1 100 ? 4.141 -0.144 -1.630 1.00 98.12 100 ILE A O 1
ATOM 822 N N . VAL A 1 101 ? 4.106 -0.980 -3.715 1.00 98.62 101 VAL A N 1
ATOM 823 C CA . VAL A 1 101 ? 4.922 -2.167 -3.422 1.00 98.62 101 VAL A CA 1
ATOM 824 C C . VAL A 1 101 ? 6.297 -1.783 -2.875 1.00 98.62 101 VAL A C 1
ATOM 826 O O . VAL A 1 101 ? 6.708 -2.319 -1.845 1.00 98.62 101 VAL A O 1
ATOM 829 N N . LEU A 1 102 ? 6.980 -0.819 -3.501 1.00 98.62 102 LEU A N 1
ATOM 830 C CA . LEU A 1 102 ? 8.279 -0.318 -3.039 1.00 98.62 102 LEU A CA 1
ATOM 831 C C . LEU A 1 102 ? 8.186 0.316 -1.649 1.00 98.62 102 LEU A C 1
ATOM 833 O O . LEU A 1 102 ? 8.989 -0.006 -0.774 1.00 98.62 102 LEU A O 1
ATOM 837 N N . ALA A 1 103 ? 7.197 1.183 -1.421 1.00 97.81 103 ALA A N 1
ATOM 838 C CA . ALA A 1 103 ? 7.016 1.845 -0.135 1.00 97.81 103 ALA A CA 1
ATOM 839 C C . ALA A 1 103 ? 6.692 0.843 0.979 1.00 97.81 103 ALA A C 1
ATOM 841 O O . ALA A 1 103 ? 7.289 0.904 2.054 1.00 97.81 103 ALA A O 1
ATOM 842 N N . THR A 1 104 ? 5.777 -0.101 0.745 1.00 98.62 104 THR A N 1
ATOM 843 C CA . THR A 1 104 ? 5.434 -1.134 1.731 1.00 98.62 104 THR A CA 1
ATOM 844 C C . THR A 1 104 ? 6.612 -2.059 2.012 1.00 98.62 104 THR A C 1
ATOM 846 O O . THR A 1 104 ? 6.876 -2.346 3.181 1.00 98.62 104 THR A O 1
ATOM 849 N N . LEU A 1 105 ? 7.358 -2.484 0.986 1.00 98.81 105 LEU A N 1
ATOM 850 C CA . LEU A 1 105 ? 8.568 -3.287 1.169 1.00 98.81 105 LEU A CA 1
ATOM 851 C C . LEU A 1 105 ? 9.586 -2.538 2.033 1.00 98.81 105 LEU A C 1
ATOM 853 O O . LEU A 1 105 ? 10.057 -3.077 3.030 1.00 98.81 105 LEU A O 1
ATOM 857 N N . ALA A 1 106 ? 9.877 -1.283 1.696 1.00 98.56 106 ALA A N 1
ATOM 858 C CA . ALA A 1 106 ? 10.803 -0.446 2.444 1.00 98.56 106 ALA A CA 1
ATOM 859 C C . ALA A 1 106 ? 10.387 -0.291 3.917 1.00 98.56 106 ALA A C 1
ATOM 861 O O . ALA A 1 106 ? 11.197 -0.524 4.816 1.00 98.56 106 ALA A O 1
ATOM 862 N N . LYS A 1 107 ? 9.106 -0.002 4.183 1.00 98.00 107 LYS A N 1
ATOM 863 C CA . LYS A 1 107 ? 8.555 0.053 5.550 1.00 98.00 107 LYS A CA 1
ATOM 864 C C . LYS A 1 107 ? 8.690 -1.286 6.278 1.00 98.00 107 LYS A C 1
ATOM 866 O O . LYS A 1 107 ? 8.998 -1.305 7.469 1.00 98.00 107 LYS A O 1
ATOM 871 N N . ALA A 1 108 ? 8.475 -2.406 5.587 1.00 98.56 108 ALA A N 1
ATOM 872 C CA . ALA A 1 108 ? 8.634 -3.735 6.168 1.00 98.56 108 ALA A CA 1
ATOM 873 C C . ALA A 1 108 ? 10.098 -4.030 6.538 1.00 98.56 108 ALA A C 1
ATOM 875 O O . ALA A 1 108 ? 10.359 -4.538 7.628 1.00 98.56 108 ALA A O 1
ATOM 876 N N . LEU A 1 109 ? 11.054 -3.669 5.678 1.00 98.62 109 LEU A N 1
ATOM 877 C CA . LEU A 1 109 ? 12.486 -3.827 5.943 1.00 98.62 109 LEU A CA 1
ATOM 878 C C . LEU A 1 109 ? 12.938 -2.969 7.135 1.00 98.62 109 LEU A C 1
ATOM 880 O O . LEU A 1 109 ? 13.547 -3.503 8.062 1.00 98.62 109 LEU A O 1
ATOM 884 N N . VAL A 1 110 ? 12.549 -1.689 7.178 1.00 98.19 110 VAL A N 1
ATOM 885 C CA . VAL A 1 110 ? 12.823 -0.790 8.318 1.00 98.19 110 VAL A CA 1
ATOM 886 C C . VAL A 1 110 ? 12.262 -1.366 9.622 1.00 98.19 110 VAL A C 1
ATOM 888 O O . VAL A 1 110 ? 12.959 -1.422 10.638 1.00 98.19 110 VAL A O 1
ATOM 891 N N . ALA A 1 111 ? 11.019 -1.857 9.606 1.00 97.81 111 ALA A N 1
ATOM 892 C CA . ALA A 1 111 ? 10.405 -2.472 10.780 1.00 97.81 111 ALA A CA 1
ATOM 893 C C . ALA A 1 111 ? 11.186 -3.711 11.257 1.00 97.81 111 ALA A C 1
ATOM 895 O O . ALA A 1 111 ? 11.435 -3.869 12.453 1.00 97.81 111 ALA A O 1
ATOM 896 N N . LYS A 1 112 ? 11.632 -4.576 10.341 1.00 97.62 112 LYS A N 1
ATOM 897 C CA . LYS A 1 112 ? 12.420 -5.768 10.694 1.00 97.62 112 LYS A CA 1
ATOM 898 C C . LYS A 1 112 ? 13.788 -5.440 11.273 1.00 97.62 112 LYS A C 1
ATOM 900 O O . LYS A 1 112 ? 14.255 -6.161 12.154 1.00 97.62 112 LYS A O 1
ATOM 905 N N . GLU A 1 113 ? 14.427 -4.386 10.781 1.00 97.06 113 GLU A N 1
ATOM 906 C CA . GLU A 1 113 ? 15.708 -3.912 11.304 1.00 97.06 113 GLU A CA 1
ATOM 907 C C . GLU A 1 113 ? 15.543 -3.376 12.731 1.00 97.06 113 GLU A C 1
ATOM 909 O O . GLU A 1 113 ? 16.257 -3.804 13.641 1.00 97.06 113 GLU A O 1
ATOM 914 N N . LYS A 1 114 ? 14.547 -2.512 12.954 1.00 96.62 114 LYS A N 1
ATOM 915 C CA . LYS A 1 114 ? 14.287 -1.875 14.254 1.00 96.62 114 LYS A CA 1
ATOM 916 C C . LYS A 1 114 ? 13.776 -2.830 15.329 1.00 96.62 114 LYS A C 1
ATOM 918 O O . LYS A 1 114 ? 14.150 -2.712 16.494 1.00 96.62 114 LYS A O 1
ATOM 923 N N . TYR A 1 115 ? 12.916 -3.771 14.952 1.00 96.25 115 TYR A N 1
ATOM 924 C CA . TYR A 1 115 ? 12.232 -4.681 15.875 1.00 96.25 115 TYR A CA 1
ATOM 925 C C . TYR A 1 115 ? 12.723 -6.123 15.717 1.00 96.25 115 TYR A C 1
ATOM 927 O O . TYR A 1 115 ? 11.960 -7.078 15.863 1.00 96.25 115 TYR A O 1
ATOM 935 N N . LYS A 1 116 ? 14.019 -6.292 15.425 1.00 94.94 116 LYS A N 1
ATOM 936 C CA . LYS A 1 116 ? 14.642 -7.599 15.202 1.00 94.94 116 LYS A CA 1
ATOM 937 C C . LYS A 1 116 ? 14.345 -8.571 16.349 1.00 94.94 116 LYS A C 1
ATOM 939 O O . LYS A 1 116 ? 14.610 -8.284 17.514 1.00 94.94 116 LYS A O 1
ATOM 944 N N . GLY A 1 117 ? 13.822 -9.745 15.995 1.00 92.50 117 GLY A N 1
ATOM 945 C CA . GLY A 1 117 ? 13.490 -10.810 16.946 1.00 92.50 117 GLY A CA 1
ATOM 946 C C . GLY A 1 117 ? 12.170 -10.619 17.701 1.00 92.50 117 GLY A C 1
ATOM 947 O O . GLY A 1 117 ? 11.860 -11.442 18.558 1.00 92.50 117 GLY A O 1
ATOM 948 N N . LYS A 1 118 ? 11.391 -9.575 17.395 1.00 95.94 118 LYS A N 1
ATOM 949 C CA . LYS A 1 118 ? 10.033 -9.385 17.921 1.00 95.94 118 LYS A CA 1
ATOM 950 C C . LYS A 1 118 ? 8.997 -9.767 16.866 1.00 95.94 118 LYS A C 1
ATOM 952 O O . LYS A 1 118 ? 9.243 -9.615 15.670 1.00 95.94 118 LYS A O 1
ATOM 957 N N . GLU A 1 119 ? 7.836 -10.242 17.311 1.00 96.25 119 GLU A N 1
ATOM 958 C CA . GLU A 1 119 ? 6.668 -10.348 16.433 1.00 96.25 119 GLU A CA 1
ATOM 959 C C . GLU A 1 119 ? 6.225 -8.934 16.042 1.00 96.25 119 GLU A C 1
ATOM 961 O O . GLU A 1 119 ? 6.115 -8.050 16.894 1.00 96.25 119 GLU A O 1
ATOM 966 N N . ILE A 1 120 ? 6.003 -8.717 14.747 1.00 98.50 120 ILE A N 1
ATOM 967 C CA . ILE A 1 120 ? 5.519 -7.448 14.213 1.00 98.50 120 ILE A CA 1
ATOM 968 C C . ILE A 1 120 ? 4.096 -7.674 13.723 1.00 98.50 120 ILE A C 1
ATOM 970 O O . ILE A 1 120 ? 3.870 -8.484 12.821 1.00 98.50 120 ILE A O 1
ATOM 974 N N . ILE A 1 121 ? 3.156 -6.931 14.305 1.00 98.62 121 ILE A N 1
ATOM 975 C CA . ILE A 1 121 ? 1.750 -6.938 13.912 1.00 98.62 121 ILE A CA 1
ATOM 976 C C . ILE A 1 121 ? 1.366 -5.525 13.469 1.00 98.62 121 ILE A C 1
ATOM 978 O O . ILE A 1 121 ? 1.642 -4.553 14.176 1.00 98.62 121 ILE A O 1
ATOM 982 N N . LYS A 1 122 ? 0.744 -5.406 12.296 1.00 98.69 122 LYS A N 1
ATOM 983 C CA . LYS A 1 122 ? 0.210 -4.153 11.740 1.00 98.69 122 LYS A CA 1
ATOM 984 C C . LYS A 1 122 ? -1.257 -4.322 11.356 1.00 98.69 122 LYS A C 1
ATOM 986 O O . LYS A 1 122 ? -1.732 -5.443 11.223 1.00 98.69 122 LYS A O 1
ATOM 991 N N . VAL A 1 123 ? -1.963 -3.219 11.130 1.00 98.56 123 VAL A N 1
ATOM 992 C CA . VAL A 1 123 ? -3.289 -3.210 10.486 1.00 98.56 123 VAL A CA 1
ATOM 993 C C . VAL A 1 123 ? -3.194 -2.621 9.080 1.00 98.56 123 VAL A C 1
ATOM 995 O O . VAL A 1 123 ? -2.489 -1.636 8.868 1.00 98.56 123 VAL A O 1
ATOM 998 N N . ALA A 1 124 ? -3.902 -3.189 8.109 1.00 98.44 124 ALA A N 1
ATOM 999 C CA . ALA A 1 124 ? -4.069 -2.579 6.794 1.00 98.44 124 ALA A CA 1
ATOM 1000 C C . ALA A 1 124 ? -5.554 -2.394 6.476 1.00 98.44 124 ALA A C 1
ATOM 1002 O O . ALA A 1 124 ? -6.379 -3.253 6.777 1.00 98.44 124 ALA A O 1
ATOM 1003 N N . GLY A 1 125 ? -5.914 -1.253 5.891 1.00 97.88 125 GLY A N 1
ATOM 1004 C CA . GLY A 1 125 ? -7.310 -0.928 5.602 1.00 97.88 125 GLY A CA 1
ATOM 1005 C C . GLY A 1 125 ? -7.461 0.025 4.429 1.00 97.88 125 GLY A C 1
ATOM 1006 O O . GLY A 1 125 ? -6.499 0.632 3.968 1.00 97.88 125 GLY A O 1
ATOM 1007 N N . ARG A 1 126 ? -8.687 0.166 3.929 1.00 97.06 126 ARG A N 1
ATOM 1008 C CA . ARG A 1 126 ? -8.972 0.987 2.751 1.00 97.06 126 ARG A CA 1
ATOM 1009 C C . ARG A 1 126 ? -10.307 1.707 2.833 1.00 97.06 126 ARG A C 1
ATOM 1011 O O . ARG A 1 126 ? -11.222 1.261 3.527 1.00 97.06 126 ARG A O 1
ATOM 1018 N N . GLU A 1 127 ? -10.440 2.736 2.005 1.00 92.75 127 GLU A N 1
ATOM 1019 C CA . GLU A 1 127 ? -11.732 3.274 1.576 1.00 92.75 127 GLU A CA 1
ATOM 1020 C C . GLU A 1 127 ? -12.216 2.682 0.226 1.00 92.75 127 GLU A C 1
ATOM 1022 O O . GLU A 1 127 ? -11.723 1.657 -0.258 1.00 92.75 127 GLU A O 1
ATOM 1027 N N . VAL A 1 128 ? -13.209 3.330 -0.391 1.00 92.56 128 VAL A N 1
ATOM 1028 C CA . VAL A 1 128 ? -13.956 2.864 -1.575 1.00 92.56 128 VAL A CA 1
ATOM 1029 C C . VAL A 1 128 ? -13.529 3.535 -2.895 1.00 92.56 128 VAL A C 1
ATOM 1031 O O . VAL A 1 128 ? -14.366 3.894 -3.718 1.00 92.56 128 VAL A O 1
ATOM 1034 N N . ARG A 1 129 ? -12.223 3.736 -3.117 1.00 93.12 129 ARG A N 1
ATOM 1035 C CA . ARG A 1 129 ? -11.694 4.333 -4.363 1.00 93.12 129 ARG A CA 1
ATOM 1036 C C . ARG A 1 129 ? -11.236 3.282 -5.369 1.00 93.12 129 ARG A C 1
ATOM 1038 O O . ARG A 1 129 ? -11.004 2.126 -5.017 1.00 93.12 129 ARG A O 1
ATOM 1045 N N . TYR A 1 130 ? -11.041 3.708 -6.620 1.00 95.38 130 TYR A N 1
ATOM 1046 C CA . TYR A 1 130 ? -10.367 2.885 -7.626 1.00 95.38 130 TYR A CA 1
ATOM 1047 C C . TYR A 1 130 ? -9.020 2.386 -7.101 1.00 95.38 130 TYR A C 1
ATOM 1049 O O . TYR A 1 130 ? -8.299 3.128 -6.427 1.00 95.38 130 TYR A O 1
ATOM 1057 N N . ASN A 1 131 ? -8.704 1.134 -7.428 1.00 96.50 131 ASN A N 1
ATOM 1058 C CA . ASN A 1 131 ? -7.490 0.417 -7.039 1.00 96.50 131 ASN A CA 1
ATOM 1059 C C . ASN A 1 131 ? -7.273 0.242 -5.524 1.00 96.50 131 ASN A C 1
ATOM 1061 O O . ASN A 1 131 ? -6.322 -0.424 -5.142 1.00 96.50 131 ASN A O 1
ATOM 1065 N N . SER A 1 132 ? -8.139 0.760 -4.642 1.00 96.75 132 SER A N 1
ATOM 1066 C CA . SER A 1 132 ? -7.943 0.627 -3.191 1.00 96.75 132 SER A CA 1
ATOM 1067 C C . SER A 1 132 ? -7.958 -0.821 -2.701 1.00 96.75 132 SER A C 1
ATOM 1069 O O . SER A 1 132 ? -7.279 -1.139 -1.732 1.00 96.75 132 SER A O 1
ATOM 1071 N N . GLU A 1 133 ? -8.730 -1.688 -3.352 1.00 96.81 133 GLU A N 1
ATOM 1072 C CA . GLU A 1 133 ? -8.756 -3.126 -3.067 1.00 96.81 133 GLU A CA 1
ATOM 1073 C C . GLU A 1 133 ? -7.446 -3.808 -3.468 1.00 96.81 133 GLU A C 1
ATOM 1075 O O . GLU A 1 133 ? -6.818 -4.457 -2.638 1.00 96.81 133 GLU A O 1
ATOM 1080 N N . LEU A 1 134 ? -6.976 -3.544 -4.690 1.00 97.69 134 LEU A N 1
ATOM 1081 C CA . LEU A 1 134 ? -5.679 -4.003 -5.186 1.00 97.69 134 LEU A CA 1
ATOM 1082 C C . LEU A 1 134 ? -4.522 -3.524 -4.298 1.00 97.69 134 LEU A C 1
ATOM 1084 O O . LEU A 1 134 ? -3.632 -4.294 -3.961 1.00 97.69 134 LEU A O 1
ATOM 1088 N N . PHE A 1 135 ? -4.532 -2.255 -3.889 1.00 98.31 135 PHE A N 1
ATOM 1089 C CA . PHE A 1 135 ? -3.485 -1.702 -3.031 1.00 98.31 135 PHE A CA 1
ATOM 1090 C C . PHE A 1 135 ? -3.510 -2.305 -1.625 1.00 98.31 135 PHE A C 1
ATOM 1092 O O . PHE A 1 135 ? -2.445 -2.554 -1.067 1.00 98.31 135 PHE A O 1
ATOM 1099 N N . LEU A 1 136 ? -4.693 -2.580 -1.062 1.00 98.50 136 LEU A N 1
ATOM 1100 C CA . LEU A 1 136 ? -4.805 -3.321 0.197 1.00 98.50 136 LEU A CA 1
ATOM 1101 C C . LEU A 1 136 ? -4.209 -4.727 0.061 1.00 98.50 136 LEU A C 1
ATOM 1103 O O . LEU A 1 136 ? -3.477 -5.155 0.953 1.00 98.50 136 LEU A O 1
ATOM 1107 N N . ASP A 1 137 ? -4.485 -5.417 -1.048 1.00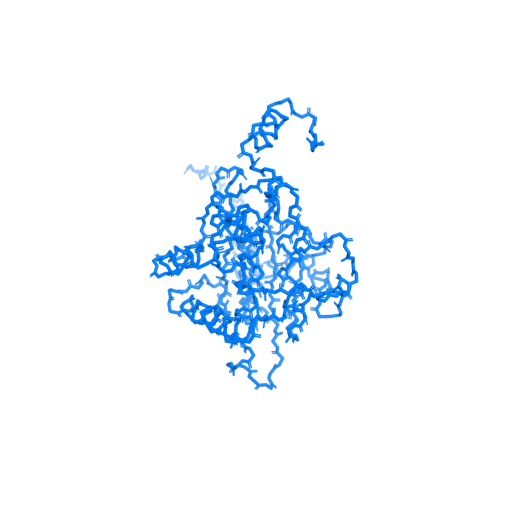 98.38 137 ASP A N 1
ATOM 1108 C CA . ASP A 1 137 ? -3.924 -6.744 -1.292 1.00 98.38 137 ASP A CA 1
ATOM 1109 C C . ASP A 1 137 ? -2.399 -6.723 -1.432 1.00 98.38 137 ASP A C 1
ATOM 1111 O O . ASP A 1 137 ? -1.704 -7.462 -0.732 1.00 98.38 137 ASP A O 1
ATOM 1115 N N . ALA A 1 138 ? -1.868 -5.793 -2.226 1.00 98.69 138 ALA A N 1
ATOM 1116 C CA . ALA A 1 138 ? -0.431 -5.577 -2.351 1.00 98.69 138 ALA A CA 1
ATOM 1117 C C . ALA A 1 138 ? 0.232 -5.309 -0.993 1.00 98.69 138 ALA A C 1
ATOM 1119 O O . ALA A 1 138 ? 1.233 -5.943 -0.657 1.00 98.69 138 ALA A O 1
ATOM 1120 N N . ILE A 1 139 ? -0.352 -4.427 -0.176 1.00 98.75 139 ILE A N 1
ATOM 1121 C CA . ILE A 1 139 ? 0.177 -4.101 1.152 1.00 98.75 139 ILE A CA 1
ATOM 1122 C C . ILE A 1 139 ? 0.236 -5.345 2.045 1.00 98.75 139 ILE A C 1
ATOM 1124 O O . ILE A 1 139 ? 1.287 -5.643 2.621 1.00 98.75 139 ILE A O 1
ATOM 1128 N N . ALA A 1 140 ? -0.872 -6.081 2.157 1.00 98.75 140 ALA A N 1
ATOM 1129 C CA . ALA A 1 140 ? -0.960 -7.253 3.024 1.00 98.75 140 ALA A CA 1
ATOM 1130 C C . ALA A 1 140 ? 0.011 -8.357 2.582 1.00 98.75 140 ALA A C 1
ATOM 1132 O O . ALA A 1 140 ? 0.746 -8.908 3.404 1.00 98.75 140 ALA A O 1
ATOM 1133 N N . ARG A 1 141 ? 0.080 -8.635 1.275 1.00 98.88 141 ARG A N 1
ATOM 1134 C CA . ARG A 1 141 ? 0.915 -9.712 0.731 1.00 98.88 141 ARG A CA 1
ATOM 1135 C C . ARG A 1 141 ? 2.409 -9.398 0.792 1.00 98.88 141 ARG A C 1
ATOM 1137 O O . ARG A 1 141 ? 3.193 -10.322 1.027 1.00 98.88 141 ARG A O 1
ATOM 1144 N N . ILE A 1 142 ? 2.813 -8.131 0.646 1.00 98.88 142 ILE A N 1
ATOM 1145 C CA . ILE A 1 142 ? 4.208 -7.692 0.835 1.00 98.88 142 ILE A CA 1
ATOM 1146 C C . ILE A 1 142 ? 4.613 -7.760 2.310 1.00 98.88 142 ILE A C 1
ATOM 1148 O O . ILE A 1 142 ? 5.701 -8.250 2.626 1.00 98.88 142 ILE A O 1
ATOM 1152 N N . GLN A 1 143 ? 3.754 -7.301 3.226 1.00 98.81 143 GLN A N 1
ATOM 1153 C CA . GLN A 1 143 ? 4.020 -7.403 4.665 1.00 98.81 143 GLN A CA 1
ATOM 1154 C C . GLN A 1 143 ? 4.172 -8.872 5.094 1.00 98.81 143 GLN A C 1
ATOM 1156 O O . GLN A 1 143 ? 5.179 -9.228 5.715 1.00 98.81 143 GLN A O 1
ATOM 1161 N N . ALA A 1 144 ? 3.254 -9.742 4.669 1.00 98.75 144 ALA A N 1
ATOM 1162 C CA . ALA A 1 144 ? 3.306 -11.174 4.951 1.00 98.75 144 ALA A CA 1
ATOM 1163 C C . ALA A 1 144 ? 4.552 -11.855 4.357 1.00 98.75 144 ALA A C 1
ATOM 1165 O O . ALA A 1 144 ? 5.230 -12.605 5.060 1.00 98.75 144 ALA A O 1
ATOM 1166 N N . ALA A 1 145 ? 4.942 -11.534 3.116 1.00 98.62 145 ALA A N 1
ATOM 1167 C CA . ALA A 1 145 ? 6.179 -12.047 2.508 1.00 98.62 145 ALA A CA 1
ATOM 1168 C C . ALA A 1 145 ? 7.444 -11.667 3.300 1.00 98.62 145 ALA A C 1
ATOM 1170 O O . ALA A 1 145 ? 8.463 -12.355 3.237 1.00 98.62 145 ALA A O 1
ATOM 1171 N N . ASN A 1 146 ? 7.372 -10.588 4.081 1.00 98.50 146 ASN A N 1
ATOM 1172 C CA . ASN A 1 146 ? 8.454 -10.123 4.936 1.00 98.50 146 ASN A CA 1
ATOM 1173 C C . ASN A 1 146 ? 8.363 -10.636 6.383 1.00 98.50 146 ASN A C 1
ATOM 1175 O O . ASN A 1 146 ? 9.267 -10.359 7.174 1.00 98.50 146 ASN A O 1
ATOM 1179 N N . GLY A 1 147 ? 7.358 -11.444 6.728 1.00 98.19 147 GLY A N 1
ATOM 1180 C CA . GLY A 1 147 ? 7.191 -12.001 8.072 1.00 98.19 147 GLY A CA 1
ATOM 1181 C C . GLY A 1 147 ? 6.438 -11.084 9.040 1.00 98.19 147 GLY A C 1
ATOM 1182 O O . GLY A 1 147 ? 6.551 -11.263 10.249 1.00 98.19 147 GLY A O 1
ATOM 1183 N N . ILE A 1 148 ? 5.706 -10.091 8.529 1.00 98.69 148 ILE A N 1
ATOM 1184 C CA . ILE A 1 148 ? 4.851 -9.206 9.327 1.00 98.69 148 ILE A CA 1
ATOM 1185 C C . ILE A 1 148 ? 3.430 -9.762 9.303 1.00 98.69 148 ILE A C 1
ATOM 1187 O O . ILE A 1 148 ? 2.892 -10.014 8.226 1.00 98.69 148 ILE A O 1
ATOM 1191 N N . LYS A 1 149 ? 2.816 -9.928 10.479 1.00 98.81 149 LYS A N 1
ATOM 1192 C CA . LYS A 1 149 ? 1.388 -10.237 10.567 1.00 98.81 149 LYS A CA 1
ATOM 1193 C C . LYS A 1 149 ? 0.583 -8.969 10.288 1.00 98.81 149 LYS A C 1
ATOM 1195 O O . LYS A 1 149 ? 0.788 -7.942 10.935 1.00 98.81 149 LYS A O 1
ATOM 1200 N N . THR A 1 150 ? -0.369 -9.053 9.374 1.00 98.69 150 THR A N 1
ATOM 1201 C CA . THR A 1 150 ? -1.212 -7.936 8.957 1.00 98.69 150 THR A CA 1
ATOM 1202 C C . THR A 1 150 ? -2.664 -8.257 9.250 1.00 98.69 150 THR A C 1
ATOM 1204 O O . THR A 1 150 ? -3.243 -9.157 8.649 1.00 98.69 150 THR A O 1
ATOM 1207 N N . LEU A 1 151 ? -3.266 -7.500 10.162 1.00 98.69 151 LEU A N 1
ATOM 1208 C CA . LEU A 1 151 ? -4.700 -7.534 10.398 1.00 98.69 151 LEU A CA 1
ATOM 1209 C C . LEU A 1 151 ? -5.395 -6.830 9.234 1.00 98.69 151 LEU A C 1
ATOM 1211 O O . LEU A 1 151 ? -5.139 -5.646 8.991 1.00 98.69 151 LEU A O 1
ATOM 1215 N N . VAL A 1 152 ? -6.276 -7.538 8.539 1.00 98.44 152 VAL A N 1
ATOM 1216 C CA . VAL A 1 152 ? -7.107 -6.970 7.470 1.00 98.44 152 VAL A CA 1
ATOM 1217 C C . VAL A 1 152 ? -8.582 -7.196 7.792 1.00 98.44 152 VAL A C 1
ATOM 1219 O O . VAL A 1 152 ? -8.916 -8.199 8.429 1.00 98.44 152 VAL A O 1
ATOM 1222 N N . PRO A 1 153 ? -9.479 -6.265 7.416 1.00 97.81 153 PRO A N 1
ATOM 1223 C CA . PRO A 1 153 ? -10.907 -6.453 7.619 1.00 97.81 153 PRO A CA 1
ATOM 1224 C C . PRO A 1 153 ? -11.391 -7.750 6.983 1.00 97.81 153 PRO A C 1
ATOM 1226 O O . PRO A 1 153 ? -10.878 -8.147 5.936 1.00 97.81 153 PRO A O 1
ATOM 1229 N N . LYS A 1 154 ? -12.413 -8.360 7.579 1.00 96.94 154 LYS A N 1
ATOM 1230 C CA . LYS A 1 154 ? -13.064 -9.548 7.032 1.00 96.94 154 LYS A CA 1
ATOM 1231 C C . LYS A 1 154 ? -13.487 -9.301 5.581 1.00 96.94 154 LYS A C 1
ATOM 1233 O O . LYS A 1 154 ? -14.090 -8.262 5.285 1.00 96.94 154 LYS A O 1
ATOM 1238 N N . ASP A 1 155 ? -13.179 -10.250 4.701 1.00 95.38 155 ASP A N 1
ATOM 1239 C CA . ASP A 1 155 ? -13.443 -10.172 3.260 1.00 95.38 155 ASP A CA 1
ATOM 1240 C C . ASP A 1 155 ? -12.804 -8.923 2.606 1.00 95.38 155 ASP A C 1
ATOM 1242 O O . ASP A 1 155 ? -13.302 -8.394 1.610 1.00 95.38 155 ASP A O 1
ATOM 1246 N N . ARG A 1 156 ? -11.735 -8.376 3.211 1.00 95.00 156 ARG A N 1
ATOM 1247 C CA . ARG A 1 156 ? -10.999 -7.170 2.767 1.00 95.00 156 ARG A CA 1
ATOM 1248 C C . ARG A 1 156 ? -11.891 -5.942 2.528 1.00 95.00 156 ARG A C 1
ATOM 1250 O O . ARG A 1 156 ? -11.589 -5.057 1.709 1.00 95.00 156 ARG A O 1
ATOM 1257 N N . LYS A 1 157 ? -13.010 -5.866 3.255 1.00 95.44 157 LYS A N 1
ATOM 1258 C CA . LYS A 1 157 ? -13.974 -4.768 3.136 1.00 95.44 157 LYS A CA 1
ATOM 1259 C C . LYS A 1 157 ? -13.406 -3.448 3.661 1.00 95.44 157 LYS A C 1
ATOM 1261 O O . LYS A 1 157 ? -12.426 -3.397 4.401 1.00 95.44 157 LYS A O 1
ATOM 1266 N N . SER A 1 158 ? -14.044 -2.345 3.290 1.00 96.62 158 SER A N 1
ATOM 1267 C CA . SER A 1 158 ? -13.649 -1.028 3.786 1.00 96.62 158 SER A CA 1
ATOM 1268 C C . SER A 1 158 ? -13.977 -0.859 5.272 1.00 96.62 158 SER A C 1
ATOM 1270 O O . SER A 1 158 ? -15.098 -1.138 5.698 1.00 96.62 158 SER A O 1
ATOM 1272 N N . ILE A 1 159 ? -13.034 -0.297 6.023 1.00 96.69 159 ILE A N 1
ATOM 1273 C CA . ILE A 1 159 ? -13.224 0.236 7.382 1.00 96.69 159 ILE A CA 1
ATOM 1274 C C . ILE A 1 159 ? -12.782 1.695 7.377 1.00 96.69 159 ILE A C 1
ATOM 1276 O O . ILE A 1 159 ? -11.931 2.025 6.561 1.00 96.69 159 ILE A O 1
ATOM 1280 N N . PRO A 1 160 ? -13.290 2.592 8.232 1.00 95.94 160 PRO A N 1
ATOM 1281 C CA . PRO A 1 160 ? -12.834 3.979 8.243 1.00 95.94 160 PRO A CA 1
ATOM 1282 C C . PRO A 1 160 ? -11.432 4.124 8.862 1.00 95.94 160 PRO A C 1
ATOM 1284 O O . PRO A 1 160 ? -11.061 3.387 9.774 1.00 95.94 160 PRO A O 1
ATOM 1287 N N . ILE A 1 161 ? -10.661 5.121 8.414 1.00 95.62 161 ILE A N 1
ATOM 1288 C CA . ILE A 1 161 ? -9.281 5.341 8.892 1.00 95.62 161 ILE A CA 1
ATOM 1289 C C . ILE A 1 161 ? -9.183 5.551 10.404 1.00 95.62 161 ILE A C 1
ATOM 1291 O O . ILE A 1 161 ? -8.236 5.080 11.026 1.00 95.62 161 ILE A O 1
ATOM 1295 N N . TRP A 1 162 ? -10.162 6.228 11.012 1.00 95.69 162 TRP A N 1
ATOM 1296 C CA . TRP A 1 162 ? -10.167 6.444 12.459 1.00 95.69 162 TRP A CA 1
ATOM 1297 C C . TRP A 1 162 ? -10.255 5.118 13.224 1.00 95.69 162 TRP A C 1
ATOM 1299 O O . TRP A 1 162 ? -9.691 5.011 14.308 1.00 95.69 162 TRP A O 1
ATOM 1309 N N . LEU A 1 163 ? -10.905 4.096 12.653 1.00 97.38 163 LEU A N 1
ATOM 1310 C CA . LEU A 1 163 ? -11.002 2.777 13.269 1.00 97.38 163 LEU A CA 1
ATOM 1311 C C . LEU A 1 163 ? -9.677 2.026 13.142 1.00 97.38 163 LEU A C 1
ATOM 1313 O O . LEU A 1 163 ? -9.219 1.452 14.121 1.00 97.38 163 LEU A O 1
ATOM 1317 N N . ALA A 1 164 ? -9.007 2.105 11.987 1.00 97.56 164 ALA A N 1
ATOM 1318 C CA . ALA A 1 164 ? -7.653 1.567 11.829 1.00 97.56 164 ALA A CA 1
ATOM 1319 C C . ALA A 1 164 ? -6.652 2.232 12.798 1.00 97.56 164 ALA A C 1
ATOM 1321 O O . ALA A 1 164 ? -5.862 1.544 13.436 1.00 97.56 164 ALA A O 1
ATOM 1322 N N . SER A 1 165 ? -6.736 3.556 12.963 1.00 97.44 165 SER A N 1
ATOM 1323 C CA . SER A 1 165 ? -5.961 4.329 13.945 1.00 97.44 165 SER A CA 1
ATOM 1324 C C . SER A 1 165 ? -6.237 3.874 15.381 1.00 97.44 165 SER A C 1
ATOM 1326 O O . SER A 1 165 ? -5.306 3.545 16.116 1.00 97.44 165 SER A O 1
ATOM 1328 N N . PHE A 1 166 ? -7.514 3.767 15.758 1.00 97.75 166 PHE A N 1
ATOM 1329 C CA . PHE A 1 166 ? -7.920 3.266 17.068 1.00 97.75 166 PHE A CA 1
ATOM 1330 C C . PHE A 1 166 ? -7.402 1.849 17.326 1.00 97.75 166 PHE A C 1
ATOM 1332 O O . PHE A 1 166 ? -6.889 1.590 18.409 1.00 97.75 166 PHE A O 1
ATOM 1339 N N . LEU A 1 167 ? -7.499 0.944 16.349 1.00 98.00 167 LEU A N 1
ATOM 1340 C CA . LEU A 1 167 ? -7.022 -0.432 16.478 1.00 98.00 167 LEU A CA 1
ATOM 1341 C C . LEU A 1 167 ? -5.503 -0.504 16.621 1.00 98.00 167 LEU A C 1
ATOM 1343 O O . LEU A 1 167 ? -5.032 -1.257 17.468 1.00 98.00 167 LEU A O 1
ATOM 1347 N N . ALA A 1 168 ? -4.756 0.297 15.852 1.00 97.81 168 ALA A N 1
ATOM 1348 C CA . ALA A 1 168 ? -3.303 0.371 15.974 1.00 97.81 168 ALA A CA 1
ATOM 1349 C C . ALA A 1 168 ? -2.883 0.711 17.409 1.00 97.81 168 ALA A C 1
ATOM 1351 O O . ALA A 1 168 ? -2.094 -0.016 18.003 1.00 97.81 168 ALA A O 1
ATOM 1352 N N . PHE A 1 169 ? -3.495 1.743 17.990 1.00 97.00 169 PHE A N 1
ATOM 1353 C CA . PHE A 1 169 ? -3.243 2.137 19.373 1.00 97.00 169 PHE A CA 1
ATOM 1354 C C . PHE A 1 169 ? -3.762 1.110 20.392 1.00 97.00 169 PHE A C 1
ATOM 1356 O O . PHE A 1 169 ? -3.057 0.708 21.314 1.00 97.00 169 PHE A O 1
ATOM 1363 N N . LYS A 1 170 ? -5.022 0.684 20.259 1.00 96.56 170 LYS A N 1
ATOM 1364 C CA . LYS A 1 170 ? -5.721 -0.091 21.293 1.00 96.56 170 LYS A CA 1
ATOM 1365 C C . LYS A 1 170 ? -5.234 -1.534 21.395 1.00 96.56 170 LYS A C 1
ATOM 1367 O O . LYS A 1 170 ? -5.333 -2.114 22.476 1.00 96.56 170 LYS A O 1
ATOM 1372 N N . LEU A 1 171 ? -4.749 -2.102 20.293 1.00 97.00 171 LEU A N 1
ATOM 1373 C CA . LEU A 1 171 ? -4.190 -3.453 20.234 1.00 97.00 171 LEU A CA 1
ATOM 1374 C C . LEU A 1 171 ? -2.656 -3.468 20.339 1.00 97.00 171 LEU A C 1
ATOM 1376 O O . LEU A 1 171 ? -2.075 -4.535 20.172 1.00 97.00 171 LEU A O 1
ATOM 1380 N N . ASP A 1 172 ? -2.020 -2.319 20.610 1.00 96.56 172 ASP A N 1
ATOM 1381 C CA . ASP A 1 172 ? -0.557 -2.171 20.693 1.00 96.56 172 ASP A CA 1
ATOM 1382 C C . ASP A 1 172 ? 0.161 -2.697 19.432 1.00 96.56 172 ASP A C 1
ATOM 1384 O O . ASP A 1 172 ? 1.150 -3.428 19.486 1.00 96.56 172 ASP A O 1
ATOM 1388 N N . LEU A 1 173 ? -0.390 -2.367 18.258 1.00 98.19 173 LEU A N 1
ATOM 1389 C CA . LEU A 1 173 ? 0.206 -2.736 16.974 1.00 98.19 173 LEU A CA 1
ATOM 1390 C C . LEU A 1 173 ? 1.402 -1.827 16.689 1.00 98.19 173 LEU A C 1
ATOM 1392 O O . LEU A 1 173 ? 1.444 -0.673 17.117 1.00 98.19 173 LEU A O 1
ATOM 1396 N N . LEU A 1 174 ? 2.337 -2.285 15.852 1.00 97.88 174 LEU A N 1
ATOM 1397 C CA . LEU A 1 174 ? 3.428 -1.417 15.395 1.00 97.88 174 LEU A CA 1
ATOM 1398 C C . LEU A 1 174 ? 2.899 -0.208 14.600 1.00 97.88 174 LEU A C 1
ATOM 1400 O O . LEU A 1 174 ? 3.547 0.835 14.524 1.00 97.88 174 LEU A O 1
ATOM 1404 N N . GLY A 1 175 ? 1.722 -0.351 13.997 1.00 97.50 175 GLY A N 1
ATOM 1405 C CA . GLY A 1 175 ? 1.071 0.695 13.234 1.00 97.50 175 GLY A CA 1
ATOM 1406 C C . GLY A 1 175 ? 0.179 0.121 12.148 1.00 97.50 175 GLY A C 1
ATOM 1407 O O . GLY A 1 175 ? -0.317 -1.004 12.253 1.00 97.50 175 GLY A O 1
ATOM 1408 N N . GLY A 1 176 ? 0.006 0.871 11.068 1.00 96.94 176 GLY A N 1
ATOM 1409 C CA . GLY A 1 176 ? -0.800 0.422 9.947 1.00 96.94 176 GLY A CA 1
ATOM 1410 C C . GLY A 1 176 ? -0.561 1.172 8.651 1.00 96.94 176 GLY A C 1
ATOM 1411 O O . GLY A 1 176 ? 0.142 2.174 8.615 1.00 96.94 176 GLY A O 1
ATOM 1412 N N . GLU A 1 177 ? -1.141 0.656 7.577 1.00 97.69 177 GLU A N 1
ATOM 1413 C CA . GLU A 1 177 ? -1.152 1.301 6.265 1.00 97.69 177 GLU A CA 1
ATOM 1414 C C . GLU A 1 177 ? -2.595 1.413 5.802 1.00 97.69 177 GLU A C 1
ATOM 1416 O O . GLU A 1 177 ? -3.338 0.431 5.780 1.00 97.69 177 GLU A O 1
ATOM 1421 N N . TYR A 1 178 ? -3.014 2.626 5.466 1.00 97.25 178 TYR A N 1
ATOM 1422 C CA . TYR A 1 178 ? -4.398 2.891 5.132 1.00 97.25 178 TYR A CA 1
ATOM 1423 C C . TYR A 1 178 ? -4.519 3.624 3.801 1.00 97.25 178 TYR A C 1
ATOM 1425 O O . TYR A 1 178 ? -3.955 4.704 3.609 1.00 97.25 178 TYR A O 1
ATOM 1433 N N . ILE A 1 179 ? -5.293 3.056 2.880 1.00 97.19 179 ILE A N 1
ATOM 1434 C CA . ILE A 1 179 ? -5.485 3.619 1.546 1.00 97.19 179 ILE A CA 1
ATOM 1435 C C . ILE A 1 179 ? -6.612 4.653 1.590 1.00 97.19 179 ILE A C 1
ATOM 1437 O O . ILE A 1 179 ? -7.784 4.276 1.691 1.00 97.19 179 ILE A O 1
ATOM 1441 N N . THR A 1 180 ? -6.269 5.947 1.507 1.00 94.31 180 THR A N 1
ATOM 1442 C CA . THR A 1 180 ? -7.256 7.029 1.354 1.00 94.31 180 THR A CA 1
ATOM 1443 C C . THR A 1 180 ? -6.693 8.381 0.936 1.00 94.31 180 THR A C 1
ATOM 1445 O O . THR A 1 180 ? -5.739 8.880 1.529 1.00 94.31 180 THR A O 1
ATOM 1448 N N . SER A 1 181 ? -7.388 9.077 0.032 1.00 91.81 181 SER A N 1
ATOM 1449 C CA . SER A 1 181 ? -7.135 10.501 -0.247 1.00 91.81 181 SER A CA 1
ATOM 1450 C C . SER A 1 181 ? -8.074 11.459 0.502 1.00 91.81 181 SER A C 1
ATOM 1452 O O . SER A 1 181 ? -8.166 12.637 0.151 1.00 91.81 181 SER A O 1
ATOM 1454 N N . SER A 1 182 ? -8.724 10.999 1.580 1.00 88.06 182 SER A N 1
ATOM 1455 C CA . SER A 1 182 ? -9.715 11.760 2.354 1.00 88.06 182 SER A CA 1
ATOM 1456 C C . SER A 1 182 ? -10.899 12.181 1.468 1.00 88.06 182 SER A C 1
ATOM 1458 O O . SER A 1 182 ? -11.518 11.342 0.825 1.00 88.06 182 SER A O 1
ATOM 1460 N N . HIS A 1 183 ? -11.184 13.477 1.365 1.00 90.62 183 HIS A N 1
ATOM 1461 C CA . HIS A 1 183 ? -12.208 14.069 0.499 1.00 90.62 183 HIS A CA 1
ATOM 1462 C C . HIS A 1 183 ? -11.685 14.413 -0.915 1.00 90.62 183 HIS A C 1
ATOM 1464 O O . HIS A 1 183 ? -12.180 15.331 -1.569 1.00 90.62 183 HIS A O 1
ATOM 1470 N N . GLY A 1 184 ? -10.627 13.743 -1.383 1.00 88.00 184 GLY A N 1
ATOM 1471 C CA . GLY A 1 184 ? -10.094 13.935 -2.733 1.00 88.00 184 GLY A CA 1
ATOM 1472 C C . GLY A 1 184 ? -11.069 13.481 -3.825 1.00 88.00 184 GLY A C 1
ATOM 1473 O O . GLY A 1 184 ? -11.930 12.630 -3.599 1.00 88.00 184 GLY A O 1
ATOM 1474 N N . ILE A 1 185 ? -10.907 14.002 -5.044 1.00 91.31 185 ILE A N 1
ATOM 1475 C CA . ILE A 1 185 ? -11.639 13.508 -6.224 1.00 91.31 185 ILE A CA 1
ATOM 1476 C C . ILE A 1 185 ? -11.359 12.012 -6.459 1.00 91.31 185 ILE A C 1
ATOM 1478 O O . ILE A 1 185 ? -10.285 11.531 -6.101 1.00 91.31 185 ILE A O 1
ATOM 1482 N N . SER A 1 186 ? -12.297 11.268 -7.051 1.00 89.31 186 SER A N 1
ATOM 1483 C CA . SER A 1 186 ? -12.252 9.792 -7.173 1.00 89.31 186 SER A CA 1
ATOM 1484 C C . SER A 1 186 ? -10.970 9.239 -7.817 1.00 89.31 186 SER A C 1
ATOM 1486 O O . SER A 1 186 ? -10.487 8.180 -7.421 1.00 89.31 186 SER A O 1
ATOM 1488 N N . VAL A 1 187 ? -10.375 9.987 -8.750 1.00 93.75 187 VAL A N 1
ATOM 1489 C CA . VAL A 1 187 ? -9.126 9.637 -9.455 1.00 93.75 187 VAL A CA 1
ATOM 1490 C C . VAL A 1 187 ? -7.846 9.931 -8.660 1.00 93.75 187 VAL A C 1
ATOM 1492 O O . VAL A 1 187 ? -6.748 9.712 -9.165 1.00 93.75 187 VAL A O 1
ATOM 1495 N N . LYS A 1 188 ? -7.954 10.440 -7.426 1.00 94.62 188 LYS A N 1
ATOM 1496 C CA . LYS A 1 188 ? -6.829 10.597 -6.494 1.00 94.62 188 LYS A CA 1
ATOM 1497 C C . LYS A 1 188 ? -6.870 9.535 -5.410 1.00 94.62 188 LYS A C 1
ATOM 1499 O O . LYS A 1 188 ? -7.934 9.266 -4.851 1.00 94.62 188 LYS A O 1
ATOM 1504 N N . ASN A 1 189 ? -5.705 9.021 -5.039 1.00 94.00 189 ASN A N 1
ATOM 1505 C CA . ASN A 1 189 ? -5.547 8.103 -3.914 1.00 94.00 189 ASN A CA 1
ATOM 1506 C C . ASN A 1 189 ? -4.337 8.499 -3.055 1.00 94.00 189 ASN A C 1
ATOM 1508 O O . ASN A 1 189 ? -3.693 9.520 -3.319 1.00 94.00 189 ASN A O 1
ATOM 1512 N N . ALA A 1 190 ? -4.091 7.752 -1.985 1.00 92.06 190 ALA A N 1
ATOM 1513 C CA . ALA A 1 190 ? -2.915 7.912 -1.139 1.00 92.06 190 ALA A CA 1
ATOM 1514 C C . ALA A 1 190 ? -2.687 6.663 -0.295 1.00 92.06 190 ALA A C 1
ATOM 1516 O O . ALA A 1 190 ? -3.646 5.956 0.024 1.00 92.06 190 ALA A O 1
ATOM 1517 N N . THR A 1 191 ? -1.459 6.490 0.179 1.00 89.88 191 THR A N 1
ATOM 1518 C CA . THR A 1 191 ? -1.170 5.680 1.364 1.00 89.88 191 THR A CA 1
ATOM 1519 C C . THR A 1 191 ? -0.925 6.591 2.552 1.00 89.88 191 THR A C 1
ATOM 1521 O O . THR A 1 191 ? -0.102 7.508 2.497 1.00 89.88 191 THR A O 1
ATOM 1524 N N . LYS A 1 192 ? -1.666 6.348 3.630 1.00 92.88 192 LYS A N 1
ATOM 1525 C CA . LYS A 1 192 ? -1.447 6.969 4.931 1.00 92.88 192 LYS A CA 1
ATOM 1526 C C . LYS A 1 192 ? -0.865 5.937 5.873 1.00 92.88 192 LYS A C 1
ATOM 1528 O O . LYS A 1 192 ? -1.507 4.928 6.159 1.00 92.88 192 LYS A O 1
ATOM 1533 N N . ASP A 1 193 ? 0.330 6.227 6.352 1.00 94.56 193 ASP A N 1
ATOM 1534 C CA . ASP A 1 193 ? 1.054 5.371 7.275 1.00 94.56 193 ASP A CA 1
ATOM 1535 C C . ASP A 1 193 ? 0.749 5.793 8.703 1.00 94.56 193 ASP A C 1
ATOM 1537 O O . ASP A 1 193 ? 0.769 6.982 9.020 1.00 94.56 193 ASP A O 1
ATOM 1541 N N . LEU A 1 194 ? 0.402 4.818 9.537 1.00 95.88 194 LEU A N 1
ATOM 1542 C CA . LEU A 1 194 ? 0.067 5.001 10.940 1.00 95.88 194 LEU A CA 1
ATOM 1543 C C . LEU A 1 194 ? 1.162 4.370 11.796 1.00 95.88 194 LEU A C 1
ATOM 1545 O O . LEU A 1 194 ? 1.575 3.244 11.515 1.00 95.88 194 LEU A O 1
ATOM 1549 N N . ASN A 1 195 ? 1.610 5.059 12.840 1.00 95.75 195 ASN A N 1
ATOM 1550 C CA . ASN A 1 195 ? 2.529 4.518 13.842 1.00 95.75 195 ASN A CA 1
ATOM 1551 C C . ASN A 1 195 ? 1.770 3.835 14.992 1.00 95.75 195 ASN A C 1
ATOM 1553 O O . ASN A 1 195 ? 0.539 3.738 14.974 1.00 95.75 195 ASN A O 1
ATOM 1557 N N . SER A 1 196 ? 2.496 3.346 15.999 1.00 96.00 196 SER A N 1
ATOM 1558 C CA . SER A 1 196 ? 1.918 2.593 17.122 1.00 96.00 196 SER A CA 1
ATOM 1559 C C . SER A 1 196 ? 0.972 3.413 18.003 1.00 96.00 196 SER A C 1
ATOM 1561 O O . SER A 1 196 ? 0.158 2.855 18.729 1.00 96.00 196 SER A O 1
ATOM 1563 N N . GLN A 1 197 ? 1.016 4.745 17.917 1.00 95.88 197 GLN A N 1
ATOM 1564 C CA . GLN A 1 197 ? 0.049 5.621 18.586 1.00 95.88 197 GLN A CA 1
ATOM 1565 C C . GLN A 1 197 ? -1.235 5.811 17.764 1.00 95.88 197 GLN A C 1
ATOM 1567 O O . GLN A 1 197 ? -2.080 6.635 18.111 1.00 95.88 197 GLN A O 1
ATOM 1572 N N . GLY A 1 198 ? -1.365 5.122 16.625 1.00 95.31 198 GLY A N 1
ATOM 1573 C CA . GLY A 1 198 ? -2.433 5.346 15.654 1.00 95.31 198 GLY A CA 1
ATOM 1574 C C . GLY A 1 198 ? -2.334 6.698 14.941 1.00 95.31 198 GLY A C 1
ATOM 1575 O O . GLY A 1 198 ? -3.258 7.071 14.217 1.00 95.31 198 GLY A O 1
ATOM 1576 N N . SER A 1 199 ? -1.246 7.445 15.142 1.00 94.00 199 SER A N 1
ATOM 1577 C CA . SER A 1 199 ? -1.011 8.740 14.503 1.00 94.00 199 SER A CA 1
ATOM 1578 C C . SER A 1 199 ? -0.401 8.547 13.124 1.00 94.00 199 SER A C 1
ATOM 1580 O O . SER A 1 199 ? 0.246 7.537 12.871 1.00 94.00 199 SER A O 1
ATOM 1582 N N . GLN A 1 200 ? -0.602 9.513 12.228 1.00 92.31 200 GLN A N 1
ATOM 1583 C CA . GLN A 1 200 ? 0.091 9.496 10.940 1.00 92.31 200 GLN A CA 1
ATOM 1584 C C . GLN A 1 200 ? 1.601 9.631 11.145 1.00 92.31 200 GLN A C 1
ATOM 1586 O O . GLN A 1 200 ? 2.023 10.305 12.085 1.00 92.31 200 GLN A O 1
ATOM 1591 N N . TYR A 1 201 ? 2.380 9.025 10.249 1.00 92.12 201 TYR A N 1
ATOM 1592 C CA . TYR A 1 201 ? 3.829 9.188 10.236 1.00 92.12 201 TYR A CA 1
ATOM 1593 C C . TYR A 1 201 ? 4.211 10.662 10.148 1.00 92.12 201 TYR A C 1
ATOM 1595 O O . TYR A 1 201 ? 3.660 11.428 9.349 1.00 92.12 201 TYR A O 1
ATOM 1603 N N . LEU A 1 202 ? 5.188 11.035 10.962 1.00 90.00 202 LEU A N 1
ATOM 1604 C CA . LEU A 1 202 ? 5.893 12.297 10.843 1.00 90.00 202 LEU A CA 1
ATOM 1605 C C . LEU A 1 202 ? 6.909 12.231 9.685 1.00 90.00 202 LEU A C 1
ATOM 1607 O O . LEU A 1 202 ? 7.237 11.138 9.198 1.00 90.00 202 LEU A O 1
ATOM 1611 N N . PRO A 1 203 ? 7.414 13.381 9.204 1.00 89.19 203 PRO A N 1
ATOM 1612 C CA . PRO A 1 203 ? 8.410 13.404 8.136 1.00 89.19 203 PRO A CA 1
ATOM 1613 C C . PRO A 1 203 ? 9.641 12.542 8.439 1.00 89.19 203 PRO A C 1
ATOM 1615 O O . PRO A 1 203 ? 10.116 11.839 7.555 1.00 89.19 203 PRO A O 1
ATOM 1618 N N . GLU A 1 204 ? 10.127 12.528 9.680 1.00 90.31 204 GLU A N 1
ATOM 1619 C CA . GLU A 1 204 ? 11.259 11.702 10.108 1.00 90.31 204 GLU A CA 1
ATOM 1620 C C . GLU A 1 204 ? 10.987 10.198 9.974 1.00 90.31 204 GLU A C 1
ATOM 1622 O O . GLU A 1 204 ? 11.840 9.477 9.470 1.00 90.31 204 GLU A O 1
ATOM 1627 N N . GLU A 1 205 ? 9.786 9.732 10.329 1.00 92.00 205 GLU A N 1
ATOM 1628 C CA . GLU A 1 205 ? 9.376 8.332 10.147 1.00 92.00 205 GLU A CA 1
ATOM 1629 C C . GLU A 1 205 ? 9.248 7.997 8.654 1.00 92.00 205 GLU A C 1
ATOM 1631 O O . GLU A 1 205 ? 9.542 6.882 8.222 1.00 92.00 205 GLU A O 1
ATOM 1636 N N . SER A 1 206 ? 8.836 8.980 7.849 1.00 92.69 206 SER A N 1
ATOM 1637 C CA . SER A 1 206 ? 8.709 8.815 6.402 1.00 92.69 206 SER A CA 1
ATOM 1638 C C . SER A 1 206 ? 10.061 8.728 5.699 1.00 92.69 206 SER A C 1
ATOM 1640 O O . SER A 1 206 ? 10.229 7.951 4.758 1.00 92.69 206 SER A O 1
ATOM 1642 N N . LEU A 1 207 ? 11.043 9.498 6.171 1.00 93.38 207 LEU A N 1
ATOM 1643 C CA . LEU A 1 207 ? 12.395 9.501 5.622 1.00 93.38 207 LEU A CA 1
ATOM 1644 C C . LEU A 1 207 ? 13.077 8.138 5.744 1.00 93.38 207 LEU A C 1
ATOM 1646 O O . LEU A 1 207 ? 13.777 7.740 4.823 1.00 93.38 207 LEU A O 1
ATOM 1650 N N . GLU A 1 208 ? 12.807 7.377 6.801 1.00 95.25 208 GLU A N 1
ATOM 1651 C CA . GLU A 1 208 ? 13.430 6.063 6.991 1.00 95.25 208 GLU A CA 1
ATOM 1652 C C . GLU A 1 208 ? 13.091 5.072 5.875 1.00 95.25 208 GLU A C 1
ATOM 1654 O O . GLU A 1 208 ? 13.965 4.362 5.376 1.00 95.25 208 GLU A O 1
ATOM 1659 N N . PHE A 1 209 ? 11.823 5.010 5.459 1.00 95.06 209 PHE A N 1
ATOM 1660 C CA . PHE A 1 209 ? 11.456 4.130 4.353 1.00 95.06 209 PHE A CA 1
ATOM 1661 C C . PHE A 1 209 ? 11.830 4.737 2.997 1.00 95.06 209 PHE A C 1
ATOM 1663 O O . PHE A 1 209 ? 12.074 3.989 2.056 1.00 95.06 209 PHE A O 1
ATOM 1670 N N . VAL A 1 210 ? 11.918 6.065 2.873 1.00 96.50 210 VAL A N 1
ATOM 1671 C CA . VAL A 1 210 ? 12.451 6.713 1.663 1.00 96.50 210 VAL A CA 1
ATOM 1672 C C . VAL A 1 210 ? 13.918 6.338 1.458 1.00 96.50 210 VAL A C 1
ATOM 1674 O O . VAL A 1 210 ? 14.273 5.896 0.367 1.00 96.50 210 VAL A O 1
ATOM 1677 N N . ASP A 1 211 ? 14.740 6.425 2.502 1.00 98.00 211 ASP A N 1
ATOM 1678 C CA . ASP A 1 211 ? 16.149 6.025 2.462 1.00 98.00 211 ASP A CA 1
ATOM 1679 C C . ASP A 1 211 ? 16.276 4.540 2.088 1.00 98.00 211 ASP A C 1
ATOM 1681 O O . ASP A 1 211 ? 17.096 4.161 1.251 1.00 98.00 211 ASP A O 1
ATOM 1685 N N . LYS A 1 212 ? 15.378 3.694 2.608 1.00 98.44 212 LYS A N 1
ATOM 1686 C CA . LYS A 1 212 ? 15.337 2.271 2.254 1.00 98.44 212 LYS A CA 1
ATOM 1687 C C . LYS A 1 212 ? 14.939 2.011 0.791 1.00 98.44 212 LYS A C 1
ATOM 1689 O O . LYS A 1 212 ? 15.471 1.082 0.187 1.00 98.44 212 LYS A O 1
ATOM 1694 N N . ILE A 1 213 ? 14.054 2.812 0.186 1.00 98.50 213 ILE A N 1
ATOM 1695 C CA . ILE A 1 213 ? 13.784 2.730 -1.268 1.00 98.50 213 ILE A CA 1
ATOM 1696 C C . ILE A 1 213 ? 15.044 3.108 -2.057 1.00 98.50 213 ILE A C 1
ATOM 1698 O O . ILE A 1 213 ? 15.379 2.438 -3.035 1.00 98.50 213 ILE A O 1
ATOM 1702 N N . GLU A 1 214 ? 15.769 4.143 -1.624 1.00 98.69 214 GLU A N 1
ATOM 1703 C CA . GLU A 1 214 ? 17.024 4.544 -2.265 1.00 98.69 214 GLU A CA 1
ATOM 1704 C C . GLU A 1 214 ? 18.074 3.419 -2.207 1.00 98.69 214 GLU A C 1
ATOM 1706 O O . GLU A 1 214 ? 18.764 3.161 -3.196 1.00 98.69 214 GLU A O 1
ATOM 1711 N N . GLU A 1 215 ? 18.176 2.711 -1.079 1.00 98.62 215 GLU A N 1
ATOM 1712 C CA . GLU A 1 215 ? 19.023 1.520 -0.941 1.00 98.62 215 GLU A CA 1
ATOM 1713 C C . GLU A 1 215 ? 18.629 0.415 -1.932 1.00 98.62 215 GLU A C 1
ATOM 1715 O O . GLU A 1 215 ? 19.496 -0.093 -2.645 1.00 98.62 215 GLU A O 1
ATOM 1720 N N . ILE A 1 216 ? 17.333 0.097 -2.056 1.00 98.75 216 ILE A N 1
ATOM 1721 C CA . ILE A 1 216 ? 16.826 -0.889 -3.030 1.00 98.75 216 ILE A CA 1
ATOM 1722 C C . ILE A 1 216 ? 17.220 -0.497 -4.462 1.00 98.75 216 ILE A C 1
ATOM 1724 O O . ILE A 1 216 ? 17.636 -1.349 -5.253 1.00 98.75 216 ILE A O 1
AT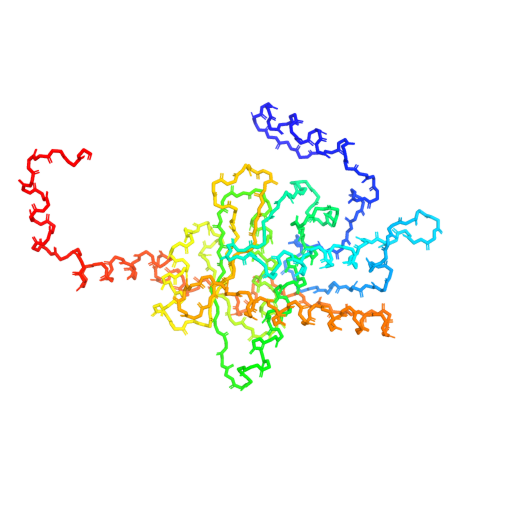OM 1728 N N . PHE A 1 217 ? 17.133 0.790 -4.812 1.00 98.69 217 PHE A N 1
ATOM 1729 C CA . PHE A 1 217 ? 17.520 1.274 -6.142 1.00 98.69 217 PHE A CA 1
ATOM 1730 C C . PHE A 1 217 ? 19.026 1.147 -6.368 1.00 98.69 217 PHE A C 1
ATOM 1732 O O . PHE A 1 217 ? 19.442 0.657 -7.417 1.00 98.69 217 PHE A O 1
ATOM 1739 N N . LYS A 1 218 ? 19.851 1.509 -5.377 1.00 98.62 218 LYS A N 1
ATOM 1740 C CA . LYS A 1 218 ? 21.314 1.334 -5.433 1.00 98.62 218 LYS A CA 1
ATOM 1741 C C . LYS A 1 218 ? 21.700 -0.138 -5.594 1.00 98.62 218 LYS A C 1
ATOM 1743 O O . LYS A 1 218 ? 22.601 -0.453 -6.372 1.00 98.62 218 LYS A O 1
ATOM 1748 N N . GLU A 1 219 ? 21.022 -1.044 -4.894 1.00 98.50 219 GLU A N 1
ATOM 1749 C CA . GLU A 1 219 ? 21.236 -2.487 -5.037 1.00 98.50 219 GLU A CA 1
ATOM 1750 C C . GLU A 1 219 ? 20.808 -3.003 -6.410 1.00 98.50 219 GLU A C 1
ATOM 1752 O O . GLU A 1 219 ? 21.554 -3.763 -7.027 1.00 98.50 219 GLU A O 1
ATOM 1757 N N . THR A 1 220 ? 19.662 -2.550 -6.920 1.00 98.62 220 THR A N 1
ATOM 1758 C CA . THR A 1 220 ? 19.185 -2.879 -8.273 1.00 98.62 220 THR A CA 1
ATOM 1759 C C . THR A 1 220 ? 20.180 -2.403 -9.328 1.00 98.62 220 THR A C 1
ATOM 1761 O O . THR A 1 220 ? 20.568 -3.168 -10.208 1.00 98.62 220 THR A O 1
ATOM 1764 N N . GLU A 1 221 ? 20.658 -1.162 -9.223 1.00 97.88 221 GLU A N 1
ATOM 1765 C CA . GLU A 1 221 ? 21.650 -0.605 -10.141 1.00 97.88 221 GLU A CA 1
ATOM 1766 C C . GLU A 1 221 ? 22.946 -1.421 -10.090 1.00 97.88 221 GLU A C 1
ATOM 1768 O O . GLU A 1 221 ? 23.487 -1.783 -11.131 1.00 97.88 221 GLU A O 1
ATOM 1773 N N . LYS A 1 222 ? 23.420 -1.789 -8.897 1.00 98.19 222 LYS A N 1
ATOM 1774 C CA . LYS A 1 222 ? 24.648 -2.573 -8.724 1.00 98.19 222 LYS A CA 1
ATOM 1775 C C . LYS A 1 222 ? 24.522 -4.003 -9.256 1.00 98.19 222 LYS A C 1
ATOM 1777 O O . LYS A 1 222 ? 25.413 -4.463 -9.967 1.00 98.19 222 LYS A O 1
ATOM 1782 N N . ASN A 1 223 ? 23.442 -4.698 -8.909 1.00 97.94 223 ASN A N 1
ATOM 1783 C CA . ASN A 1 223 ? 23.276 -6.133 -9.158 1.00 97.94 223 ASN A CA 1
ATOM 1784 C C . ASN A 1 223 ? 22.529 -6.436 -10.468 1.00 97.94 223 ASN A C 1
ATOM 1786 O O . ASN A 1 223 ? 22.462 -7.589 -10.880 1.00 97.94 223 ASN A O 1
ATOM 1790 N N . GLY A 1 224 ? 21.963 -5.418 -11.121 1.00 98.31 224 GLY A N 1
ATOM 1791 C CA . GLY A 1 224 ? 21.115 -5.534 -12.311 1.00 98.31 224 GLY A CA 1
ATOM 1792 C C . GLY A 1 224 ? 19.640 -5.762 -11.976 1.00 98.31 224 GLY A C 1
ATOM 1793 O O . GLY A 1 224 ? 18.770 -5.243 -12.673 1.00 98.31 224 GLY A O 1
ATOM 1794 N N . THR A 1 225 ? 19.352 -6.485 -10.892 1.00 98.50 225 THR A N 1
ATOM 1795 C CA . THR A 1 225 ? 17.986 -6.792 -10.455 1.00 98.50 225 THR A CA 1
ATOM 1796 C C . THR A 1 225 ? 17.839 -6.801 -8.936 1.00 98.50 225 THR A C 1
ATOM 1798 O O . THR A 1 225 ? 18.796 -7.092 -8.217 1.00 98.50 225 THR A O 1
ATOM 1801 N N . TYR A 1 226 ? 16.614 -6.585 -8.461 1.00 98.75 226 TYR A N 1
ATOM 1802 C CA . TYR A 1 226 ? 16.183 -6.803 -7.083 1.00 98.75 226 TYR A CA 1
ATOM 1803 C C . TYR A 1 226 ? 14.862 -7.582 -7.080 1.00 98.75 226 TYR A C 1
ATOM 1805 O O . TYR A 1 226 ? 13.898 -7.199 -7.744 1.00 98.75 226 TYR A O 1
ATOM 1813 N N . GLU A 1 227 ? 14.806 -8.687 -6.342 1.00 98.50 227 GLU A N 1
ATOM 1814 C CA . GLU A 1 227 ? 13.607 -9.522 -6.254 1.00 98.50 227 GLU A CA 1
ATOM 1815 C C . GLU A 1 227 ? 12.710 -9.082 -5.098 1.00 98.50 227 GLU A C 1
ATOM 1817 O O . GLU A 1 227 ? 13.116 -9.066 -3.936 1.00 98.50 227 GLU A O 1
ATOM 1822 N N . ILE A 1 228 ? 11.456 -8.780 -5.415 1.00 98.69 228 ILE A N 1
ATOM 1823 C CA . ILE A 1 228 ? 10.419 -8.439 -4.448 1.00 98.69 228 ILE A CA 1
ATOM 1824 C C . ILE A 1 228 ? 9.446 -9.609 -4.385 1.00 98.69 228 ILE A C 1
ATOM 1826 O O . ILE A 1 228 ? 8.769 -9.912 -5.364 1.00 98.69 228 ILE A O 1
ATOM 1830 N N . LYS A 1 229 ? 9.383 -10.282 -3.235 1.00 98.56 229 LYS A N 1
ATOM 1831 C CA . LYS A 1 229 ? 8.477 -11.415 -3.019 1.00 98.56 229 LYS A CA 1
ATOM 1832 C C . LYS A 1 229 ? 7.090 -10.935 -2.615 1.00 98.56 229 LYS A C 1
ATOM 1834 O O . LYS A 1 229 ? 6.961 -10.097 -1.724 1.00 98.56 229 LYS A O 1
ATOM 1839 N N . ILE A 1 230 ? 6.071 -11.536 -3.213 1.00 98.75 230 ILE A N 1
ATOM 1840 C CA . ILE A 1 230 ? 4.660 -11.334 -2.906 1.00 98.75 230 ILE A CA 1
ATOM 1841 C C . ILE A 1 230 ? 4.113 -12.685 -2.449 1.00 98.75 230 ILE A C 1
ATOM 1843 O O . ILE A 1 230 ? 4.184 -13.679 -3.169 1.00 98.75 230 ILE A O 1
ATOM 1847 N N . SER A 1 231 ? 3.612 -12.744 -1.216 1.00 98.75 231 SER A N 1
ATOM 1848 C CA . SER A 1 231 ? 3.082 -13.990 -0.645 1.00 98.75 231 SER A CA 1
ATOM 1849 C C . SER A 1 231 ? 1.776 -14.418 -1.321 1.00 98.75 231 SER A C 1
ATOM 1851 O O . SER A 1 231 ? 1.192 -13.643 -2.071 1.00 98.75 231 SER A O 1
ATOM 1853 N N . ALA A 1 232 ? 1.302 -15.640 -1.078 1.00 98.56 232 ALA A N 1
ATOM 1854 C CA . ALA A 1 232 ? -0.049 -16.046 -1.472 1.00 98.56 232 ALA A CA 1
ATOM 1855 C C . ALA A 1 232 ? -1.128 -15.199 -0.764 1.00 98.56 232 ALA A C 1
ATOM 1857 O O . ALA A 1 232 ? -0.902 -14.673 0.327 1.00 98.56 232 ALA A O 1
ATOM 1858 N N . GLU A 1 233 ? -2.302 -15.070 -1.378 1.00 97.81 233 GLU A N 1
ATOM 1859 C CA . GLU A 1 233 ? -3.437 -14.308 -0.842 1.00 97.81 233 GLU A CA 1
ATOM 1860 C C . GLU A 1 233 ? -3.931 -14.859 0.509 1.00 97.81 233 GLU A C 1
ATOM 1862 O O . GLU A 1 233 ? -4.362 -14.091 1.370 1.00 97.81 233 GLU A O 1
ATOM 1867 N N . ASP A 1 234 ? -3.828 -16.176 0.706 1.00 97.50 234 ASP A N 1
ATOM 1868 C CA . ASP A 1 234 ? -4.250 -16.913 1.902 1.00 97.50 234 ASP A CA 1
ATOM 1869 C C . ASP A 1 234 ? -3.115 -17.131 2.921 1.00 97.50 234 ASP A C 1
ATOM 1871 O O . ASP A 1 234 ? -3.244 -17.946 3.843 1.00 97.50 234 ASP A O 1
ATOM 1875 N N . ASN A 1 235 ? -1.995 -16.410 2.776 1.00 98.56 235 ASN A N 1
ATOM 1876 C CA . ASN A 1 235 ? -0.855 -16.535 3.678 1.00 98.56 235 ASN A CA 1
ATOM 1877 C C . ASN A 1 235 ? -1.300 -16.353 5.147 1.00 98.56 235 ASN A C 1
ATOM 1879 O O . ASN A 1 235 ? -1.980 -15.378 5.462 1.00 98.56 235 ASN A O 1
ATOM 1883 N N . PRO A 1 236 ? -0.881 -17.225 6.085 1.00 98.12 236 PRO A N 1
ATOM 1884 C CA . PRO A 1 236 ? -1.357 -17.198 7.472 1.00 98.12 236 PRO A CA 1
ATOM 1885 C C . PRO A 1 236 ? -0.979 -15.934 8.262 1.00 98.12 236 PRO A C 1
ATOM 1887 O O . PRO A 1 236 ? -1.503 -15.729 9.360 1.00 98.12 236 PRO A O 1
ATOM 1890 N N . LEU A 1 237 ? -0.059 -15.110 7.749 1.00 98.62 237 LEU A N 1
ATOM 1891 C CA . LEU A 1 237 ? 0.262 -13.799 8.313 1.00 98.62 237 LEU A CA 1
ATOM 1892 C C . LEU A 1 237 ? -0.741 -12.712 7.901 1.00 98.62 237 LEU A C 1
ATOM 1894 O O . LEU A 1 237 ? -0.769 -11.667 8.541 1.00 98.62 237 LEU A O 1
ATOM 1898 N N . ILE A 1 238 ? -1.587 -12.951 6.900 1.00 98.69 238 ILE A N 1
ATOM 1899 C CA . ILE A 1 238 ? -2.728 -12.098 6.560 1.00 98.69 238 ILE A CA 1
ATOM 1900 C C . ILE A 1 238 ? -3.915 -12.565 7.417 1.00 98.69 238 ILE A C 1
ATOM 1902 O O . ILE A 1 238 ? -4.513 -13.613 7.177 1.00 98.69 238 ILE A O 1
ATOM 1906 N N . ASP A 1 239 ? -4.213 -11.829 8.488 1.00 98.00 239 ASP A N 1
ATOM 1907 C CA . ASP A 1 239 ? -5.109 -12.271 9.561 1.00 98.00 239 ASP A CA 1
ATOM 1908 C C . ASP A 1 239 ? -6.457 -11.536 9.527 1.00 98.00 239 ASP A C 1
ATOM 1910 O O . ASP A 1 239 ? -6.596 -10.405 9.996 1.00 98.00 239 ASP A O 1
ATOM 1914 N N . GLU A 1 240 ? -7.483 -12.229 9.031 1.00 97.94 240 GLU A N 1
ATOM 1915 C CA . GLU A 1 240 ? -8.887 -11.808 9.138 1.00 97.94 240 GLU A CA 1
ATOM 1916 C C . GLU A 1 240 ? -9.580 -12.328 10.407 1.00 97.94 240 GLU A C 1
ATOM 1918 O O . GLU A 1 240 ? -10.695 -11.914 10.733 1.00 97.94 240 GLU A O 1
ATOM 1923 N N . LYS A 1 241 ? -8.963 -13.255 11.150 1.00 97.38 241 LYS A N 1
ATOM 1924 C CA . LYS A 1 241 ? -9.592 -13.940 12.291 1.00 97.38 241 LYS A CA 1
ATOM 1925 C C . LYS A 1 241 ? -9.753 -12.998 13.473 1.00 97.38 241 LYS A C 1
ATOM 1927 O O . LYS A 1 241 ? -10.801 -13.017 14.121 1.00 97.38 241 LYS A O 1
ATOM 1932 N N . ILE A 1 242 ? -8.733 -12.190 13.770 1.00 95.62 242 ILE A N 1
ATOM 1933 C CA . ILE A 1 242 ? -8.812 -11.175 14.833 1.00 95.62 242 ILE A CA 1
ATOM 1934 C C . ILE A 1 242 ? -9.885 -10.144 14.480 1.00 95.62 242 ILE A C 1
ATOM 1936 O O . ILE A 1 242 ? -10.758 -9.865 15.301 1.00 95.62 242 ILE A O 1
ATOM 1940 N N . MET A 1 243 ? -9.878 -9.650 13.242 1.00 97.19 243 MET A N 1
ATOM 1941 C CA . MET A 1 243 ? -10.850 -8.662 12.774 1.00 97.19 243 MET A CA 1
ATOM 1942 C C . MET A 1 243 ? -12.275 -9.223 12.775 1.00 97.19 243 MET A C 1
ATOM 1944 O O . MET A 1 243 ? -13.175 -8.586 13.311 1.00 97.19 243 MET A O 1
ATOM 1948 N N . THR A 1 244 ? -12.476 -10.464 12.329 1.00 97.75 244 THR A N 1
ATOM 1949 C CA . THR A 1 244 ? -13.777 -11.149 12.393 1.00 97.75 244 THR A CA 1
ATOM 1950 C C . THR A 1 244 ? -14.308 -11.243 13.825 1.00 97.75 244 THR A C 1
ATOM 1952 O O . THR A 1 244 ? -15.480 -10.960 14.061 1.00 97.75 244 THR A O 1
ATOM 1955 N N . LYS A 1 245 ? -13.460 -11.609 14.798 1.00 97.12 245 LYS A N 1
ATOM 1956 C CA . LYS A 1 245 ? -13.856 -11.709 16.216 1.00 97.12 245 LYS A CA 1
ATOM 1957 C C . LYS A 1 245 ? -14.246 -10.365 16.828 1.00 97.12 245 LYS A C 1
ATOM 1959 O O . LYS A 1 245 ? -15.058 -10.345 17.742 1.00 97.12 245 LYS A O 1
ATOM 1964 N N . LEU A 1 246 ? -13.645 -9.275 16.355 1.00 96.12 246 LEU A N 1
ATOM 1965 C CA . LEU A 1 246 ? -13.894 -7.919 16.845 1.00 96.12 246 LEU A CA 1
ATOM 1966 C C . LEU A 1 246 ? -14.966 -7.175 16.037 1.00 96.12 246 LEU A C 1
ATOM 1968 O O . LEU A 1 246 ? -15.111 -5.965 16.225 1.00 96.12 246 LEU A O 1
ATOM 1972 N N . ASN A 1 247 ? -15.657 -7.853 15.108 1.00 97.25 247 ASN A N 1
ATOM 1973 C CA . ASN A 1 247 ? -16.567 -7.217 14.152 1.00 97.25 247 ASN A CA 1
ATOM 1974 C C . ASN A 1 247 ? -15.880 -6.032 13.439 1.00 97.25 247 ASN A C 1
ATOM 1976 O O . ASN A 1 247 ? -16.338 -4.890 13.461 1.00 97.25 247 ASN A O 1
ATOM 1980 N N . ASP A 1 248 ? -14.684 -6.302 12.916 1.00 96.94 248 ASP A N 1
ATOM 1981 C CA . ASP A 1 248 ? -13.754 -5.356 12.293 1.00 96.94 248 ASP A CA 1
ATOM 1982 C C . ASP A 1 248 ? -13.363 -4.166 13.175 1.00 96.94 248 ASP A C 1
ATOM 1984 O O . ASP A 1 248 ? -13.050 -3.081 12.691 1.00 96.94 248 ASP A O 1
ATOM 1988 N N . GLY A 1 249 ? -13.368 -4.382 14.491 1.00 96.50 249 GLY A N 1
ATOM 1989 C CA . GLY A 1 249 ? -13.011 -3.394 15.503 1.00 96.50 249 GLY A CA 1
ATOM 1990 C C . GLY A 1 249 ? -14.191 -2.598 16.052 1.00 96.50 249 GLY A C 1
ATOM 1991 O O . GLY A 1 249 ? -14.006 -1.860 17.022 1.00 96.50 249 GLY A O 1
ATOM 1992 N N . VAL A 1 250 ? -15.392 -2.743 15.479 1.00 97.06 250 VAL A N 1
ATOM 1993 C CA . VAL A 1 250 ? -16.587 -2.009 15.921 1.00 97.06 250 VAL A CA 1
ATOM 1994 C C . VAL A 1 250 ? -16.923 -2.345 17.368 1.00 97.06 250 VAL A C 1
ATOM 1996 O O . VAL A 1 250 ? -17.149 -1.432 18.162 1.00 97.06 250 VAL A O 1
ATOM 1999 N N . ASP A 1 251 ? -16.895 -3.626 17.733 1.00 97.19 251 ASP A N 1
ATOM 2000 C CA . ASP A 1 251 ? -17.271 -4.060 19.081 1.00 97.19 251 ASP A CA 1
ATOM 2001 C C . ASP A 1 251 ? -16.291 -3.498 20.123 1.00 97.19 251 ASP A C 1
ATOM 2003 O O . ASP A 1 251 ? -16.705 -2.905 21.120 1.00 97.19 251 ASP A O 1
ATOM 2007 N N . LEU A 1 252 ? -14.985 -3.548 19.829 1.00 96.50 252 LEU A N 1
ATOM 2008 C CA . LEU A 1 252 ? -13.944 -2.976 20.689 1.00 96.50 252 LEU A CA 1
ATOM 2009 C C . LEU A 1 252 ? -14.092 -1.456 20.857 1.00 96.50 252 LEU A C 1
ATOM 2011 O O . LEU A 1 252 ? -13.848 -0.919 21.941 1.00 96.50 252 LEU A O 1
ATOM 2015 N N . TYR A 1 253 ? -14.487 -0.749 19.796 1.00 96.12 253 TYR A N 1
ATOM 2016 C CA . TYR A 1 253 ? -14.725 0.690 19.858 1.00 96.12 253 TYR A CA 1
ATOM 2017 C C . TYR A 1 253 ? -15.977 1.030 20.678 1.00 96.12 253 TYR A C 1
ATOM 2019 O O . TYR A 1 253 ? -15.944 1.944 21.504 1.00 96.12 253 TYR A O 1
ATOM 2027 N N . VAL A 1 254 ? -17.064 0.271 20.512 1.00 95.19 254 VAL A N 1
ATOM 2028 C CA . VAL A 1 254 ? -18.287 0.418 21.318 1.00 95.19 254 VAL A CA 1
ATOM 2029 C C . VAL A 1 254 ? -17.990 0.200 22.801 1.00 95.19 254 VAL A C 1
ATOM 2031 O O . VAL A 1 254 ? -18.440 0.994 23.633 1.00 95.19 254 VAL A O 1
ATOM 2034 N N . ASP A 1 255 ? -17.211 -0.825 23.138 1.00 94.56 255 ASP A N 1
ATOM 2035 C CA . ASP A 1 255 ? -16.812 -1.106 24.518 1.00 94.56 255 ASP A CA 1
ATOM 2036 C C . ASP A 1 255 ? -15.942 0.014 25.095 1.00 94.56 255 ASP A C 1
ATOM 2038 O O . ASP A 1 255 ? -16.184 0.478 26.215 1.00 94.56 255 ASP A O 1
ATOM 2042 N N . TYR A 1 256 ? -14.987 0.527 24.310 1.00 94.50 256 TYR A N 1
ATOM 2043 C CA . TYR A 1 256 ? -14.191 1.692 24.693 1.00 94.50 256 TYR A CA 1
ATOM 2044 C C . TYR A 1 256 ? -15.082 2.900 25.012 1.00 94.50 256 TYR A C 1
ATOM 2046 O O . TYR A 1 256 ? -14.963 3.478 26.097 1.00 94.50 256 TYR A O 1
ATOM 2054 N N . LEU A 1 257 ? -16.029 3.239 24.131 1.00 93.69 257 LEU A N 1
ATOM 2055 C CA . LEU A 1 257 ? -16.952 4.351 24.355 1.00 93.69 257 LEU A CA 1
ATOM 2056 C C . LEU A 1 257 ? -17.799 4.148 25.615 1.00 93.69 257 LEU A C 1
ATOM 2058 O O . LEU A 1 257 ? -17.889 5.069 26.425 1.00 93.69 257 LEU A O 1
ATOM 2062 N N . LYS A 1 258 ? -18.384 2.962 25.818 1.00 92.88 258 LYS A N 1
ATOM 2063 C CA . LYS A 1 258 ? -19.219 2.657 26.995 1.00 92.88 258 LYS A CA 1
ATOM 2064 C C . LYS A 1 258 ? -18.442 2.708 28.309 1.00 92.88 258 LYS A C 1
ATOM 2066 O O . LYS A 1 258 ? -19.013 3.083 29.330 1.00 92.88 258 LYS A O 1
ATOM 2071 N N . SER A 1 259 ? -17.156 2.355 28.283 1.00 91.56 259 SER A N 1
ATOM 2072 C CA . SER A 1 259 ? -16.280 2.443 29.457 1.00 91.56 259 SER A CA 1
ATOM 2073 C C . SER A 1 259 ? -15.859 3.881 29.794 1.00 91.56 259 SER A C 1
ATOM 2075 O O . SER A 1 259 ? -15.577 4.175 30.954 1.00 91.56 259 SER A O 1
ATOM 2077 N N . GLY A 1 260 ? -15.858 4.782 28.806 1.00 90.06 260 GLY A N 1
ATOM 2078 C CA . GLY A 1 260 ? -15.426 6.172 28.949 1.00 90.06 260 GLY A CA 1
ATOM 2079 C C . GLY A 1 260 ? -16.566 7.179 28.815 1.00 90.06 260 GLY A C 1
ATOM 2080 O O . GLY A 1 260 ? -17.202 7.558 29.793 1.00 90.06 260 GLY A O 1
ATOM 2081 N N . VAL A 1 261 ? -16.793 7.663 27.594 1.00 88.62 261 VAL A N 1
ATOM 2082 C CA . VAL A 1 261 ? -17.632 8.846 27.327 1.00 88.62 261 VAL A CA 1
ATOM 2083 C C . VAL A 1 261 ? -19.121 8.537 27.162 1.00 88.62 261 VAL A C 1
ATOM 2085 O O . VAL A 1 261 ? -19.959 9.359 27.520 1.00 88.62 261 VAL A O 1
ATOM 2088 N N . ALA A 1 262 ? -19.475 7.353 26.668 1.00 91.44 262 ALA A N 1
ATOM 2089 C CA . ALA A 1 262 ? -20.849 6.931 26.393 1.00 91.44 262 ALA A CA 1
ATOM 2090 C C . ALA A 1 262 ? -21.450 6.129 27.559 1.00 91.44 262 ALA A C 1
ATOM 2092 O O . ALA A 1 262 ? -22.172 5.149 27.362 1.00 91.44 262 ALA A O 1
ATOM 2093 N N . GLN A 1 263 ? -21.132 6.528 28.791 1.00 91.50 263 GLN A N 1
ATOM 2094 C CA . GLN A 1 263 ? -21.738 5.953 29.986 1.00 91.50 263 GLN A CA 1
ATOM 2095 C C . GLN A 1 263 ? -23.231 6.277 30.041 1.00 91.50 263 GLN A C 1
ATOM 2097 O O . GLN A 1 263 ? -23.680 7.306 29.532 1.00 91.50 263 GLN A O 1
ATOM 2102 N N . LYS A 1 264 ? -24.002 5.418 30.719 1.00 90.44 264 LYS A N 1
ATOM 2103 C CA . LYS A 1 264 ? -25.457 5.574 30.847 1.00 90.44 264 LYS A CA 1
ATOM 2104 C C . LYS A 1 264 ? -25.853 6.981 31.315 1.00 90.44 264 LYS A C 1
ATOM 2106 O O . LYS A 1 264 ? -26.737 7.573 30.718 1.00 90.44 264 LYS A O 1
ATOM 2111 N N . ILE A 1 265 ? -25.147 7.533 32.305 1.00 91.38 265 ILE A N 1
ATOM 2112 C CA . ILE A 1 265 ? -25.408 8.881 32.831 1.00 91.38 265 ILE A CA 1
ATOM 2113 C C . ILE A 1 265 ? -25.276 9.978 31.764 1.00 91.38 265 ILE A C 1
ATOM 2115 O O . ILE A 1 265 ? -26.132 10.850 31.675 1.00 91.38 265 ILE A O 1
ATOM 2119 N N . ASN A 1 266 ? -24.258 9.896 30.903 1.00 91.56 266 ASN A N 1
ATOM 2120 C CA . ASN A 1 266 ? -24.045 10.868 29.831 1.00 91.56 266 ASN A CA 1
ATOM 2121 C C . ASN A 1 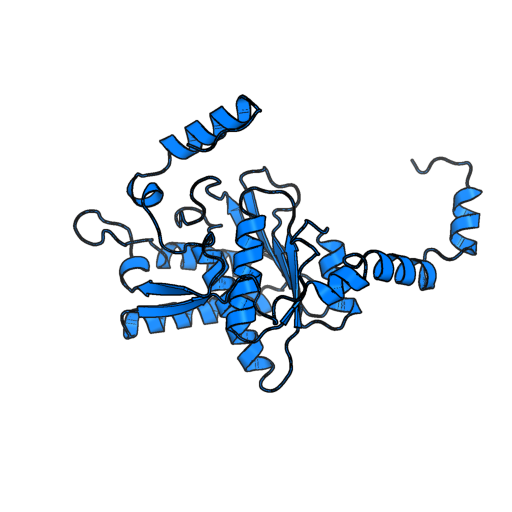266 ? -25.087 10.700 28.721 1.00 91.56 266 ASN A C 1
ATOM 2123 O O . ASN A 1 266 ? -25.591 11.682 28.184 1.00 91.56 266 ASN A O 1
ATOM 2127 N N . LEU A 1 267 ? -25.434 9.454 28.387 1.00 90.00 267 LEU A N 1
ATOM 2128 C CA . LEU A 1 267 ? -26.458 9.164 27.383 1.00 90.00 267 LEU A CA 1
ATOM 2129 C C . LEU A 1 267 ? -27.850 9.606 27.839 1.00 90.00 267 LEU A C 1
ATOM 2131 O O . LEU A 1 267 ? -28.614 10.117 27.025 1.00 90.00 267 LEU A O 1
ATOM 2135 N N . ASP A 1 268 ? -28.182 9.401 29.112 1.00 92.19 268 ASP A N 1
ATOM 2136 C CA . ASP A 1 268 ? -29.458 9.824 29.687 1.00 92.19 268 ASP A CA 1
ATOM 2137 C C . ASP A 1 268 ? -29.543 11.360 29.711 1.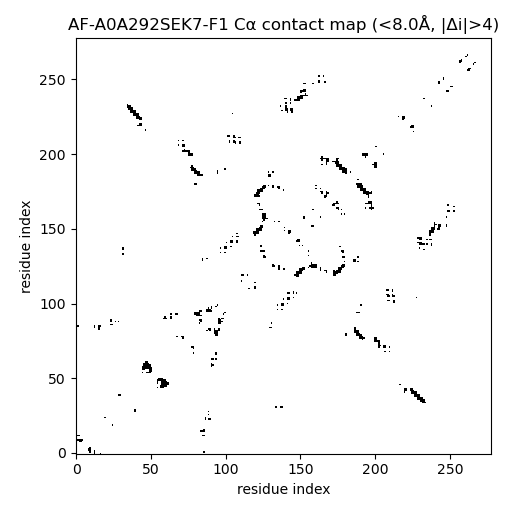00 92.19 268 ASP A C 1
ATOM 2139 O O . ASP A 1 268 ? -30.534 11.907 29.233 1.00 92.19 268 ASP A O 1
ATOM 2143 N N . LEU A 1 269 ? -28.458 12.057 30.086 1.00 90.31 269 LEU A N 1
ATOM 2144 C CA . LEU A 1 269 ? -28.370 13.520 29.984 1.00 90.31 269 LEU A CA 1
ATOM 2145 C C . LEU A 1 269 ? -28.614 14.019 28.5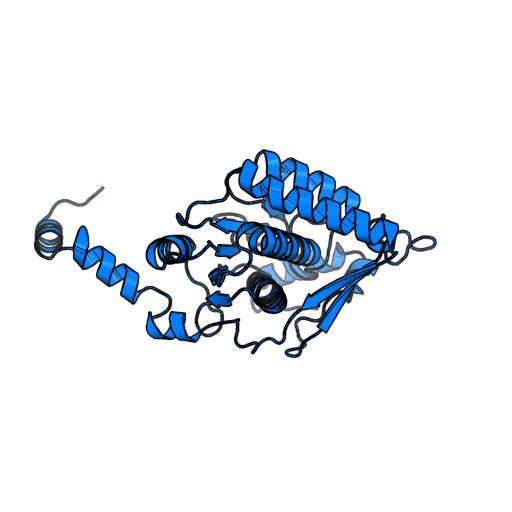50 1.00 90.31 269 LEU A C 1
ATOM 2147 O O . LEU A 1 269 ? -29.428 14.913 28.347 1.00 90.31 269 LEU A O 1
ATOM 2151 N N . ILE A 1 270 ? -27.950 13.433 27.544 1.00 88.00 270 ILE A N 1
ATOM 2152 C CA . ILE A 1 270 ? -28.118 13.835 26.135 1.00 88.00 270 ILE A CA 1
ATOM 2153 C C . ILE A 1 270 ? -29.567 13.639 25.665 1.00 88.00 270 ILE A C 1
ATOM 2155 O O . ILE A 1 270 ? -30.088 14.480 24.937 1.00 88.00 270 ILE A O 1
ATOM 2159 N N . LYS A 1 271 ? -30.233 12.553 26.076 1.00 89.06 271 LYS A N 1
ATOM 2160 C CA . LYS A 1 271 ? -31.632 12.274 25.697 1.00 89.06 271 LYS A CA 1
ATOM 2161 C C . LYS A 1 271 ? -32.630 13.256 26.309 1.00 89.06 271 LYS A C 1
ATOM 2163 O O . LYS A 1 271 ? -33.709 13.435 25.751 1.00 89.06 271 LYS A O 1
ATOM 2168 N N . GLU A 1 272 ? -32.301 13.847 27.453 1.00 90.81 272 GLU A N 1
ATOM 2169 C CA . GLU A 1 272 ? -33.150 14.824 28.140 1.00 90.81 272 GLU A CA 1
ATOM 2170 C C . GLU A 1 272 ? -33.014 16.245 27.569 1.00 90.81 272 GLU A C 1
ATOM 2172 O O . GLU A 1 272 ? -33.898 17.079 27.792 1.00 90.81 272 GLU A O 1
ATOM 2177 N N . ILE A 1 273 ? -31.953 16.525 26.801 1.00 88.94 273 ILE A N 1
ATOM 2178 C CA . ILE A 1 273 ? -31.756 17.821 26.143 1.00 88.94 273 ILE A CA 1
ATOM 2179 C C . ILE A 1 273 ? -32.844 18.019 25.079 1.00 88.94 273 ILE A C 1
ATOM 2181 O O . ILE A 1 273 ? -32.938 17.284 24.098 1.00 88.94 273 ILE A O 1
ATOM 2185 N N . LYS A 1 274 ? -33.679 19.044 25.284 1.00 84.19 274 LYS A N 1
ATOM 2186 C CA . LYS A 1 274 ? -34.759 19.438 24.362 1.00 84.19 274 LYS A CA 1
ATOM 2187 C C . LYS A 1 274 ? -34.307 20.436 23.299 1.00 84.19 274 LYS A C 1
ATOM 2189 O O . LYS A 1 274 ? -34.990 20.603 22.288 1.00 84.19 274 LYS A O 1
ATOM 2194 N N . ASP A 1 275 ? -33.179 21.092 23.534 1.00 81.12 275 ASP A N 1
ATOM 2195 C CA . ASP A 1 275 ? -32.615 22.066 22.615 1.00 81.12 275 ASP A CA 1
ATOM 2196 C C . ASP A 1 275 ? -31.920 21.346 21.460 1.00 81.12 275 ASP A C 1
ATOM 2198 O O . ASP A 1 275 ? -31.207 20.358 21.645 1.00 81.12 275 ASP A O 1
ATOM 2202 N N . LYS A 1 276 ? -32.121 21.837 20.236 1.00 70.62 276 LYS A N 1
ATOM 2203 C CA . LYS A 1 276 ? -31.327 21.353 19.109 1.00 70.62 276 LYS A CA 1
ATOM 2204 C C . LYS A 1 276 ? -29.886 21.810 19.307 1.00 70.62 276 LYS A C 1
ATOM 2206 O O . LYS A 1 276 ? -29.645 22.993 19.526 1.00 70.62 276 LYS A O 1
ATOM 2211 N N . ILE A 1 277 ? -28.943 20.885 19.158 1.00 69.00 277 ILE A N 1
ATOM 2212 C CA . ILE A 1 277 ? -27.560 21.246 18.851 1.00 69.00 277 ILE A CA 1
ATOM 2213 C C . ILE A 1 277 ? -27.608 21.840 17.435 1.00 69.00 277 ILE A C 1
ATOM 2215 O O . ILE A 1 277 ? -27.879 21.108 16.480 1.00 69.00 277 ILE A O 1
ATOM 2219 N N . VAL A 1 278 ? -27.497 23.169 17.336 1.00 61.16 278 VAL A N 1
ATOM 2220 C CA . VAL A 1 278 ? -27.428 23.925 16.071 1.00 61.16 278 VAL A CA 1
ATOM 2221 C C . VAL A 1 278 ? -25.985 23.980 15.601 1.00 61.16 278 VAL A C 1
ATOM 2223 O O . VAL A 1 278 ? -25.117 24.277 16.451 1.00 61.16 278 VAL A O 1
#

Nearest PDB structures (foldseek):
  1w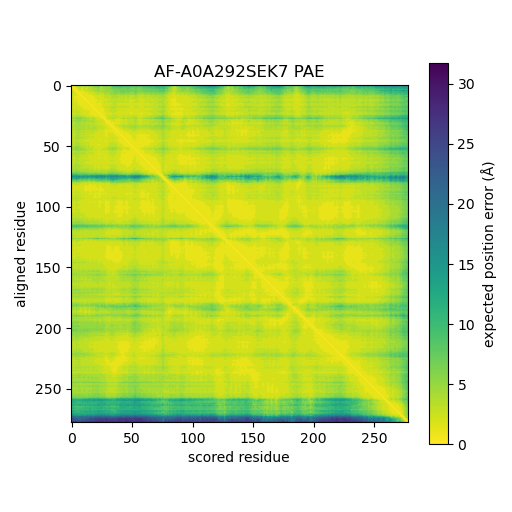qa-assembly1_A  TM=8.951E-01  e=7.095E-07  Pyrococcus horikoshii
  7p5o-assembly2_B  TM=7.194E-01  e=6.654E-08  Aspergillus fumigatus
  2f7l-assembly1_A  TM=7.962E-01  e=4.324E-07  Sulfurisphaera tokodaii
  7s77-assembly1_A  TM=7.116E-01  e=1.911E-06  Homo sapiens
  7s77-assembly2_B  TM=7.180E-01  e=9.963E-06  Homo sapiens

Foldseek 3Di:
DDDDPDPVVVVVVVVLVVPDDVLLVPDDQDDPVFLAKDKRKDFLLCCCADDVPPRSNHQVVVVLLVVLLVCLLPDQFFDKWFASLVRQCNSVTNHHLVNLLLLLLLLLVLCCVVQPPDAAEAEEFEDDARCRLVSSLSNCQLNLVSRHQYAAAVVNDHDDLVLSLCCLQVVQHQWYWYKAPDPDDRRMIGIFTTGSNSGTDDSVSSVSSSVSSVVQSVCNNVVRIDMRIGHRSVRPSHDNPVCVVCVNVPVVVVVVCCVPPVPPVNVVVVVPDPDDPD

pLDDT: mean 95.24, std 5.14, range [61.16, 98.88]